Protein AF-A0A8T1RYW0-F1 (afdb_monomer)

Secondary structure (DSSP, 8-state):
-----PPPPSSS--EE--------------------------PPPP-----------------------EEE--SEEEEETTS-EEE--EEE-SSTT--S-EEEEEETTTEEEEE-S---STT--TT--BS-STT--EEE-S-GGGTB--EEE-S--GGG-SEEEEEEE-TTSSS-EEE-SS-EEEEEEEEEEEEEEEEEE-SSEEEEEEEEEEESPPPPEEB-TTSPBPPPSEEEE-STTEEEEEEEEE--

Solvent-accessible surface area (backbone atoms only — not comparable to full-atom values): 15850 Å² total; per-residue (Å²): 144,78,89,82,82,87,77,82,75,98,58,103,56,45,75,63,77,86,87,88,84,91,81,92,79,90,80,82,89,82,81,89,84,81,87,82,90,84,88,81,90,82,83,83,89,80,87,80,83,83,80,84,79,80,90,71,95,68,88,78,80,77,67,80,80,70,51,58,77,47,67,54,64,57,71,59,48,79,41,48,54,61,39,67,46,72,52,64,33,37,51,47,52,66,63,80,84,74,68,65,53,41,36,40,37,33,36,89,73,52,28,31,33,52,45,60,73,84,60,82,52,96,81,61,64,88,50,46,71,38,22,59,49,103,75,60,37,48,43,80,67,41,49,66,91,75,36,20,65,15,36,29,40,47,57,36,44,72,84,65,42,42,70,36,29,58,32,42,29,39,84,94,44,93,75,46,62,52,65,52,79,80,38,30,34,35,41,48,32,33,74,58,40,78,76,46,76,48,80,48,84,50,100,77,32,36,34,39,37,43,30,34,34,11,40,73,63,51,64,82,54,45,51,42,98,86,67,45,79,54,83,71,76,46,80,44,81,51,64,94,44,29,30,34,40,32,36,77,42,74,73,128

Sequence (252 aa):
PRRERWTPAASGSGLCSQFTPDTMFFVPDMGRLQSFLSRERHTPDVLIIRSSNALIGGTLRGGWAQPDWSMHVPAGITGLRGDSVVLPCTFTHPQNNYMGNIQVIWKPDIFQCLVSNCSTKTDSFDNCTTGQGPSGRYRLAGDPRRHNLSLHIAGLSFEDSREYCCRVVLPGVPGVAYEQKPGITLTVEARPSILNVSLVPEPLHVRVACTAEGKPVPKITWLGPAGSEVVVSQNSTGPQYQTTQQVAVSRN

Foldseek 3Di:
DDDDDDDDDPDQADADDDDDDDDDDDDDDDDDDDDDDDDDDDDDDDDDDDDDDDDDDDDPPPDPPQDDWDKDFDQEDEAEAQAKDKGWIFIDHRDPPDQAWKWKAKPPRQWIFIDHNPCPPPACSVRGDHNVDVVNQWDQPDDVSRRIRMIMGGRDDQVNQAFMKIKMADPVDPVGMDIDPPGYGYGYWYRKDWPDWDWDDDPFWIKIKIKIFIVVQHDHWYADPVRDTDDWDDWDDDPHRMIMTMDTGGDD

Structure (mmCIF, N/CA/C/O backbone):
data_AF-A0A8T1RYW0-F1
#
_entry.id   AF-A0A8T1RYW0-F1
#
loop_
_atom_site.group_PDB
_atom_site.id
_atom_site.type_symbol
_atom_site.label_atom_id
_atom_site.label_alt_id
_atom_site.label_comp_id
_atom_site.label_asym_id
_atom_site.label_entity_id
_atom_site.label_seq_id
_atom_site.pdbx_PDB_ins_code
_atom_site.Cartn_x
_atom_site.Cartn_y
_atom_site.Cartn_z
_atom_site.occupancy
_atom_site.B_iso_or_equiv
_atom_site.auth_seq_id
_atom_site.auth_comp_id
_atom_site.auth_asym_id
_atom_site.auth_atom_id
_atom_site.pdbx_PDB_model_num
ATOM 1 N N . PRO A 1 1 ? -22.385 -34.215 18.814 1.00 38.09 1 PRO A N 1
ATOM 2 C CA . PRO A 1 1 ? -21.252 -33.678 18.029 1.00 38.09 1 PRO A CA 1
ATOM 3 C C . PRO A 1 1 ? -21.693 -33.256 16.615 1.00 38.09 1 PRO A C 1
ATOM 5 O O . PRO A 1 1 ? -21.703 -34.062 15.690 1.00 38.09 1 PRO A O 1
ATOM 8 N N . ARG A 1 2 ? -22.076 -31.988 16.454 1.00 24.89 2 ARG A N 1
ATOM 9 C CA . ARG A 1 2 ? -22.096 -31.293 15.162 1.00 24.89 2 ARG A CA 1
ATOM 10 C C . ARG A 1 2 ? -21.506 -29.908 15.393 1.00 24.89 2 ARG A C 1
ATOM 12 O O . ARG A 1 2 ? -21.919 -29.212 16.310 1.00 24.89 2 ARG A O 1
ATOM 19 N N . ARG A 1 3 ? -20.477 -29.574 14.613 1.00 31.14 3 ARG A N 1
ATOM 20 C CA . ARG A 1 3 ? -19.897 -28.232 14.544 1.00 31.14 3 ARG A CA 1
ATOM 21 C C . ARG A 1 3 ? -20.883 -27.345 13.803 1.00 31.14 3 ARG A C 1
ATOM 23 O O . ARG A 1 3 ? -21.141 -27.608 12.632 1.00 31.14 3 ARG A O 1
ATOM 30 N N . GLU A 1 4 ? -21.350 -26.289 14.448 1.00 24.47 4 GLU A N 1
ATOM 31 C CA . GLU A 1 4 ? -21.993 -25.184 13.750 1.00 24.47 4 GLU A CA 1
ATOM 32 C C . GLU A 1 4 ? -20.996 -24.036 13.615 1.00 24.47 4 GLU A C 1
ATOM 34 O O . GLU A 1 4 ? -20.318 -23.621 14.556 1.00 24.47 4 GLU A O 1
ATOM 39 N N . ARG A 1 5 ? -20.826 -23.636 12.357 1.00 24.58 5 ARG A N 1
ATOM 40 C CA . ARG A 1 5 ? -19.934 -22.594 11.873 1.00 24.58 5 ARG A CA 1
ATOM 41 C C . ARG A 1 5 ? -20.733 -21.298 11.895 1.00 24.58 5 ARG A C 1
ATOM 43 O O . ARG A 1 5 ? -21.674 -21.157 11.124 1.00 24.58 5 ARG A O 1
ATOM 50 N N . TRP A 1 6 ? -20.335 -20.366 12.748 1.00 30.06 6 TRP A N 1
ATOM 51 C CA . TRP A 1 6 ? -20.920 -19.033 12.806 1.00 30.06 6 TRP A CA 1
ATOM 52 C C . TRP A 1 6 ? -20.244 -18.136 11.767 1.00 30.06 6 TRP A C 1
ATOM 54 O O . TRP A 1 6 ? -19.024 -17.967 11.779 1.00 30.06 6 TRP A O 1
ATOM 64 N N . THR A 1 7 ? -21.029 -17.593 10.842 1.00 23.33 7 THR A N 1
ATOM 65 C CA . THR A 1 7 ? -20.609 -16.537 9.913 1.00 23.33 7 THR A CA 1
ATOM 66 C C . THR A 1 7 ? -21.114 -15.192 10.429 1.00 23.33 7 THR A C 1
ATOM 68 O O . THR A 1 7 ? -22.307 -15.087 10.714 1.00 23.33 7 THR A O 1
ATOM 71 N N . PRO A 1 8 ? -20.265 -14.157 10.532 1.00 27.06 8 PRO A N 1
ATOM 72 C CA . PRO A 1 8 ? -20.727 -12.828 10.901 1.00 27.06 8 PRO A CA 1
ATOM 73 C C . PRO A 1 8 ? -21.534 -12.216 9.751 1.00 27.06 8 PRO A C 1
ATOM 75 O O . PRO A 1 8 ? -21.147 -12.310 8.583 1.00 27.06 8 PRO A O 1
ATOM 78 N N . ALA A 1 9 ? -22.661 -11.593 10.094 1.00 27.05 9 ALA A N 1
ATOM 79 C CA . ALA A 1 9 ? -23.468 -10.819 9.164 1.00 27.05 9 ALA A CA 1
ATOM 80 C C . ALA A 1 9 ? -22.649 -9.646 8.600 1.00 27.05 9 ALA A C 1
ATOM 82 O O . ALA A 1 9 ? -21.979 -8.918 9.333 1.00 27.05 9 ALA A O 1
ATOM 83 N N . ALA A 1 10 ? -22.707 -9.469 7.281 1.00 30.98 10 ALA A N 1
ATOM 84 C CA . ALA A 1 10 ? -22.128 -8.332 6.581 1.00 30.98 10 ALA A CA 1
ATOM 85 C C . ALA A 1 10 ? -23.016 -7.090 6.773 1.00 30.98 10 ALA A C 1
ATOM 87 O O . ALA A 1 10 ? -23.739 -6.680 5.873 1.00 30.98 10 ALA A O 1
ATOM 88 N N . SER A 1 11 ? -22.970 -6.488 7.958 1.00 33.97 11 SER A N 1
ATOM 89 C CA . SER A 1 11 ? -23.419 -5.112 8.178 1.00 33.97 11 SER A CA 1
ATOM 90 C C . SER A 1 11 ? -22.490 -4.472 9.201 1.00 33.97 11 SER A C 1
ATOM 92 O O . SER A 1 11 ? -22.267 -5.041 10.264 1.00 33.97 11 SER A O 1
ATOM 94 N N . GLY A 1 12 ? -21.888 -3.337 8.843 1.00 36.34 12 GLY A N 1
ATOM 95 C CA . GLY A 1 12 ? -20.756 -2.693 9.522 1.00 36.34 12 GLY A CA 1
ATOM 96 C C . GLY A 1 12 ? -20.996 -2.171 10.947 1.00 36.34 12 GLY A C 1
ATOM 97 O O . GLY A 1 12 ? -20.798 -0.988 11.202 1.00 36.34 12 GLY A O 1
ATOM 98 N N . SER A 1 13 ? -21.342 -3.044 11.889 1.00 37.34 13 SER A N 1
ATOM 99 C CA . SER A 1 13 ? -21.508 -2.754 13.316 1.00 37.34 13 SER A CA 1
ATOM 100 C C . SER A 1 13 ? -20.939 -3.907 14.149 1.00 37.34 13 SER A C 1
ATOM 102 O O . SER A 1 13 ? -21.366 -5.051 13.998 1.00 37.34 13 SER A O 1
ATOM 104 N N . GLY A 1 14 ? -19.970 -3.623 15.025 1.00 41.03 14 GLY A N 1
ATOM 105 C CA . GLY A 1 14 ? -19.476 -4.597 16.003 1.00 41.03 14 GLY A CA 1
ATOM 106 C C . GLY A 1 14 ? -20.527 -4.816 17.093 1.00 41.03 14 GLY A C 1
ATOM 107 O O . GLY A 1 14 ? -20.784 -3.912 17.884 1.00 41.03 14 GLY A O 1
ATOM 108 N N . LEU A 1 15 ? -21.158 -5.990 17.111 1.00 44.03 15 LEU A N 1
ATOM 109 C CA . LEU A 1 15 ? -22.239 -6.339 18.038 1.00 44.03 15 LEU A CA 1
ATOM 110 C C . LEU A 1 15 ? -21.677 -7.063 19.272 1.00 44.03 15 LEU A C 1
ATOM 112 O O . LEU A 1 15 ? -21.177 -8.179 19.157 1.00 44.03 15 LEU A O 1
ATOM 116 N N . CYS A 1 16 ? -21.775 -6.444 20.452 1.00 43.09 16 CYS A N 1
ATOM 117 C CA . CYS A 1 16 ? -21.481 -7.068 21.749 1.00 43.09 16 CYS A CA 1
ATOM 118 C C . CYS A 1 16 ? -22.808 -7.667 22.290 1.00 43.09 16 CYS A C 1
ATOM 120 O O . CYS A 1 16 ? -23.654 -6.926 22.783 1.00 43.09 16 CYS A O 1
ATOM 122 N N . SER A 1 17 ? -23.029 -8.987 22.157 1.00 41.34 17 SER A N 1
ATOM 123 C CA . SER A 1 17 ? -24.224 -9.691 22.678 1.00 41.34 17 SER A CA 1
ATOM 124 C C . SER A 1 17 ? -23.875 -10.637 23.832 1.00 41.34 17 SER A C 1
ATOM 126 O O . SER A 1 17 ? -22.956 -11.445 23.701 1.00 41.34 17 SER A O 1
ATOM 128 N N . GLN A 1 18 ? -24.639 -10.594 24.925 1.00 33.12 18 GLN A N 1
ATOM 129 C CA . GLN A 1 18 ? -24.560 -11.547 26.038 1.00 33.12 18 GLN A CA 1
ATOM 130 C C . GLN A 1 18 ? -25.716 -12.556 25.924 1.00 33.12 18 GLN A C 1
ATOM 132 O O . GLN A 1 18 ? -26.859 -12.145 25.749 1.00 33.12 18 GLN A O 1
ATOM 137 N N . PHE A 1 19 ? -25.437 -13.862 26.021 1.00 27.16 19 PHE A N 1
ATOM 138 C CA . PHE A 1 19 ? -26.465 -14.912 26.005 1.00 27.16 19 PHE A CA 1
ATOM 139 C C . PHE A 1 19 ? -26.353 -15.872 27.202 1.00 27.16 19 PHE A C 1
ATOM 141 O O . PHE A 1 19 ? -25.261 -16.343 27.523 1.00 27.16 19 PHE A O 1
ATOM 148 N N . THR A 1 20 ? -27.543 -16.235 27.711 1.00 26.77 20 THR A N 1
ATOM 149 C CA . THR A 1 20 ? -27.975 -17.405 28.527 1.00 26.77 20 THR A CA 1
ATOM 150 C C . THR A 1 20 ? -28.085 -17.262 30.060 1.00 26.77 20 THR A C 1
ATOM 152 O O . THR A 1 20 ? -27.323 -16.482 30.634 1.00 26.77 20 THR A O 1
ATOM 155 N N . PRO A 1 21 ? -29.001 -18.030 30.726 1.00 31.55 21 PRO A N 1
ATOM 156 C CA . PRO A 1 21 ? -29.809 -19.161 30.213 1.00 31.55 21 PRO A CA 1
ATOM 157 C C . PRO A 1 21 ? -31.343 -19.104 30.440 1.00 31.55 21 PRO A C 1
ATOM 159 O O . PRO A 1 21 ? -31.867 -18.241 31.130 1.00 31.55 21 PRO A O 1
ATOM 162 N N . ASP A 1 22 ? -31.999 -20.101 29.830 1.00 26.08 22 ASP A N 1
ATOM 163 C CA . ASP A 1 22 ? -33.382 -20.586 29.973 1.00 26.08 22 ASP A CA 1
ATOM 164 C C . ASP A 1 22 ? -34.508 -19.829 29.252 1.00 26.08 22 ASP A C 1
ATOM 166 O O . ASP A 1 22 ? -34.990 -18.798 29.702 1.00 26.08 22 ASP A O 1
ATOM 170 N N . THR A 1 23 ? -34.980 -20.387 28.124 1.00 26.78 23 THR A N 1
ATOM 171 C CA . THR A 1 23 ? -36.338 -20.962 27.952 1.00 26.78 23 THR A CA 1
ATOM 172 C C . THR A 1 23 ? -36.481 -21.536 26.527 1.00 26.78 23 THR A C 1
ATOM 174 O O . THR A 1 23 ? -36.168 -20.877 25.538 1.00 26.78 23 THR A O 1
ATOM 177 N N . MET A 1 24 ? -36.946 -22.786 26.430 1.00 30.03 24 MET A N 1
ATOM 178 C CA . MET A 1 24 ? -37.371 -23.461 25.196 1.00 30.03 24 MET A CA 1
ATOM 179 C C . MET A 1 24 ? -38.501 -22.698 24.500 1.00 30.03 24 MET A C 1
ATOM 181 O O . MET A 1 24 ? -39.544 -22.534 25.119 1.00 30.03 24 MET A O 1
ATOM 185 N N . PHE A 1 25 ? -38.379 -22.399 23.202 1.00 24.62 25 PHE A N 1
ATOM 186 C CA . PHE A 1 25 ? -39.551 -22.272 22.330 1.00 24.62 25 PHE A CA 1
ATOM 187 C C . PHE A 1 25 ? -39.280 -22.815 20.924 1.00 24.62 25 PHE A C 1
ATOM 189 O O . PHE A 1 25 ? -38.327 -22.440 20.245 1.00 24.62 25 PHE A O 1
ATOM 196 N N . PHE A 1 26 ? -40.157 -23.736 20.530 1.00 22.11 26 PHE A N 1
ATOM 197 C CA . PHE A 1 26 ? -40.368 -24.221 19.173 1.00 22.11 26 PHE A CA 1
ATOM 198 C C . PHE A 1 26 ? -40.877 -23.090 18.270 1.00 22.11 26 PHE A C 1
ATOM 200 O O . PHE A 1 26 ? -41.699 -22.281 18.698 1.00 22.11 26 PHE A O 1
ATOM 207 N N . VAL A 1 27 ? -40.489 -23.111 16.994 1.00 27.66 27 VAL A N 1
ATOM 208 C CA . VAL A 1 27 ? -41.200 -22.407 15.915 1.00 27.66 27 VAL A CA 1
ATOM 209 C C . VAL A 1 27 ? -41.575 -23.452 14.853 1.00 27.66 27 VAL A C 1
ATOM 211 O O . VAL A 1 27 ? -40.735 -24.300 14.538 1.00 27.66 27 VAL A O 1
ATOM 214 N N . PRO A 1 28 ? -42.829 -23.465 14.359 1.00 28.64 28 PRO A N 1
ATOM 215 C CA . PRO A 1 28 ? -43.357 -24.532 13.519 1.00 28.64 28 PRO A CA 1
ATOM 216 C C . PRO A 1 28 ? -42.930 -24.412 12.052 1.00 28.64 28 PRO A C 1
ATOM 218 O O . PRO A 1 28 ? -42.545 -23.352 11.563 1.00 28.64 28 PRO A O 1
ATOM 221 N N . ASP A 1 29 ? -43.059 -25.545 11.369 1.00 26.78 29 ASP A N 1
ATOM 222 C CA . ASP A 1 29 ? -42.960 -25.733 9.926 1.00 26.78 29 ASP A CA 1
ATOM 223 C C . ASP A 1 29 ? -44.057 -24.946 9.177 1.00 26.78 29 ASP A C 1
ATOM 225 O O . ASP A 1 29 ? -45.237 -25.009 9.531 1.00 26.78 29 ASP A O 1
ATOM 229 N N . MET A 1 30 ? -43.679 -24.236 8.114 1.00 30.75 30 MET A N 1
ATOM 230 C CA . MET A 1 30 ? -44.583 -23.900 7.014 1.00 30.75 30 MET A CA 1
ATOM 231 C C . MET A 1 30 ? -43.806 -23.945 5.703 1.00 30.75 30 MET A C 1
ATOM 233 O O . MET A 1 30 ? -42.817 -23.239 5.493 1.00 30.75 30 MET A O 1
ATOM 237 N N . GLY A 1 31 ? -44.281 -24.820 4.823 1.00 27.20 31 GLY A N 1
ATOM 238 C CA . GLY A 1 31 ? -43.659 -25.134 3.558 1.00 27.20 31 GLY A CA 1
ATOM 239 C C . GLY A 1 31 ? -43.951 -24.138 2.435 1.00 27.20 31 GLY A C 1
ATOM 240 O O . GLY A 1 31 ? -44.962 -23.448 2.402 1.00 27.20 31 GLY A O 1
ATOM 241 N N . ARG A 1 32 ? -43.043 -24.196 1.458 1.00 29.50 32 ARG A N 1
ATOM 242 C CA . ARG A 1 32 ? -43.305 -24.369 0.020 1.00 29.50 32 ARG A CA 1
ATOM 243 C C . ARG A 1 32 ? -44.273 -23.381 -0.653 1.00 29.50 32 ARG A C 1
ATOM 245 O O . ARG A 1 32 ? -45.475 -23.604 -0.676 1.00 29.50 32 ARG A O 1
ATOM 252 N N . LEU A 1 33 ? -43.709 -22.459 -1.437 1.00 27.31 33 LEU A N 1
ATOM 253 C CA . LEU A 1 33 ? -44.302 -22.025 -2.708 1.00 27.31 33 LEU A CA 1
ATOM 254 C C . LEU A 1 33 ? -43.217 -21.930 -3.792 1.00 27.31 33 LEU A C 1
ATOM 256 O O . LEU A 1 33 ? -42.113 -21.442 -3.561 1.00 27.31 33 LEU A O 1
ATOM 260 N N . GLN A 1 34 ? -43.533 -22.513 -4.947 1.00 27.41 34 GLN A N 1
ATOM 261 C CA . GLN A 1 34 ? -42.672 -22.678 -6.114 1.00 27.41 34 GLN A CA 1
ATOM 262 C C . GLN A 1 34 ? -42.630 -21.420 -6.997 1.00 27.41 34 GLN A C 1
ATOM 264 O O . GLN A 1 34 ? -43.603 -20.682 -7.083 1.00 27.41 34 GLN A O 1
ATOM 269 N N . SER A 1 35 ? -41.492 -21.281 -7.688 1.00 27.16 35 SER A N 1
ATOM 270 C CA . SER A 1 35 ? -41.276 -20.783 -9.060 1.00 27.16 35 SER A CA 1
ATOM 271 C C . SER A 1 35 ? -42.142 -19.647 -9.613 1.00 27.16 35 SER A C 1
ATOM 273 O O . SER A 1 35 ? -43.318 -19.861 -9.862 1.00 27.16 35 SER A O 1
ATOM 275 N N . PHE A 1 36 ? -41.489 -18.584 -10.093 1.00 26.56 36 PHE A N 1
ATOM 276 C CA . PHE A 1 36 ? -41.783 -18.017 -11.415 1.00 26.56 36 PHE A CA 1
ATOM 277 C C . PHE A 1 36 ? -40.485 -17.522 -12.071 1.00 26.56 36 PHE A C 1
ATOM 279 O O . PHE A 1 36 ? -39.755 -16.702 -11.520 1.00 26.56 36 PHE A O 1
ATOM 286 N N . LEU A 1 37 ? -40.192 -18.079 -13.247 1.00 28.55 37 LEU A N 1
ATOM 287 C CA . LEU A 1 37 ? -39.260 -17.525 -14.224 1.00 28.55 37 LEU A CA 1
ATOM 288 C C . LEU A 1 37 ? -39.891 -16.261 -14.810 1.00 28.55 37 LEU A C 1
ATOM 290 O O . LEU A 1 37 ? -41.028 -16.329 -15.267 1.00 28.55 37 LEU A O 1
ATOM 294 N N . SER A 1 38 ? -39.134 -15.170 -14.903 1.00 26.69 38 SER A N 1
ATOM 295 C CA . SER A 1 38 ? -39.334 -14.211 -15.987 1.00 26.69 38 SER A CA 1
ATOM 296 C C . SER A 1 38 ? -38.017 -13.588 -16.421 1.00 26.69 38 SER A C 1
ATOM 298 O O . SER A 1 38 ? -37.162 -13.200 -15.629 1.00 26.69 38 SER A O 1
ATOM 300 N N . ARG A 1 39 ? -37.869 -13.596 -17.739 1.00 30.08 39 ARG A N 1
ATOM 301 C CA . ARG A 1 39 ? -36.766 -13.121 -18.555 1.00 30.08 39 ARG A CA 1
ATOM 302 C C . ARG A 1 39 ? -37.197 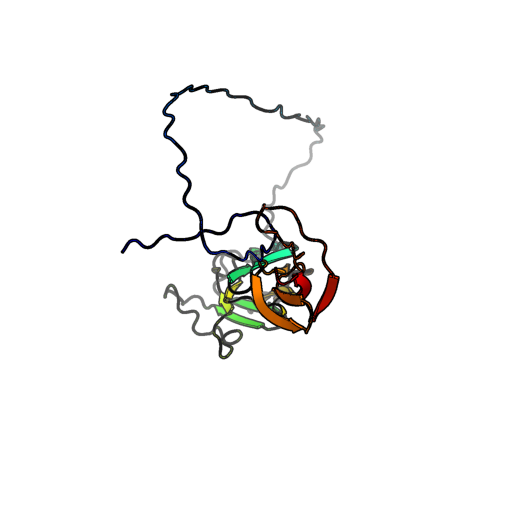-11.761 -19.077 1.00 30.08 39 ARG A C 1
ATOM 304 O O . ARG A 1 39 ? -38.111 -11.726 -19.888 1.00 30.08 39 ARG A O 1
ATOM 311 N N . GLU A 1 40 ? -36.488 -10.693 -18.739 1.00 30.47 40 GLU A N 1
ATOM 312 C CA . GLU A 1 40 ? -36.631 -9.437 -19.473 1.00 30.47 40 GLU A CA 1
ATOM 313 C C . GLU A 1 40 ? -35.270 -8.801 -19.751 1.00 30.47 40 GLU A C 1
ATOM 315 O O . GLU A 1 40 ? -34.470 -8.503 -18.868 1.00 30.47 40 GLU A O 1
ATOM 320 N N . ARG A 1 41 ? -35.018 -8.657 -21.053 1.00 31.16 41 ARG A N 1
ATOM 321 C CA . ARG A 1 41 ? -33.989 -7.820 -21.657 1.00 31.16 41 ARG A CA 1
ATOM 322 C C . ARG A 1 41 ? -34.478 -6.385 -21.589 1.00 31.16 41 ARG A C 1
ATOM 324 O O . ARG A 1 41 ? -35.500 -6.131 -22.211 1.00 31.16 41 ARG A O 1
ATOM 331 N N . HIS A 1 42 ? -33.717 -5.467 -21.005 1.00 30.23 42 HIS A N 1
ATOM 332 C CA . HIS A 1 42 ? -33.801 -4.044 -21.339 1.00 30.23 42 HIS A CA 1
ATOM 333 C C . HIS A 1 42 ? -32.397 -3.429 -21.362 1.00 30.23 42 HIS A C 1
ATOM 335 O O . HIS A 1 42 ? -31.644 -3.481 -20.394 1.00 30.23 42 HIS A O 1
ATOM 341 N N . THR A 1 43 ? -32.046 -2.920 -22.539 1.00 37.81 43 THR A N 1
ATOM 342 C CA . THR A 1 43 ? -30.894 -2.074 -22.858 1.00 37.81 43 THR A CA 1
ATOM 343 C C . THR A 1 43 ? -31.172 -0.640 -22.409 1.00 37.81 43 THR A C 1
ATOM 345 O O . THR A 1 43 ? -32.275 -0.169 -22.678 1.00 37.81 43 THR A O 1
ATOM 348 N N . PRO A 1 44 ? -30.214 0.097 -21.827 1.00 35.56 44 PRO A N 1
ATOM 349 C CA . PRO A 1 44 ? -30.308 1.548 -21.770 1.00 35.56 44 PRO A CA 1
ATOM 350 C C . PRO A 1 44 ? -29.660 2.197 -23.003 1.00 35.56 44 PRO A C 1
ATOM 352 O O . PRO A 1 44 ? -28.599 1.781 -23.475 1.00 35.56 44 PRO A O 1
ATOM 355 N N . ASP A 1 45 ? -30.353 3.211 -23.512 1.00 34.03 45 ASP A N 1
ATOM 356 C CA . ASP A 1 45 ? -30.042 4.028 -24.680 1.00 34.03 45 ASP A CA 1
ATOM 357 C C . ASP A 1 45 ? -28.660 4.700 -24.609 1.00 34.03 45 ASP A C 1
ATOM 359 O O . ASP A 1 45 ? -28.324 5.390 -23.645 1.00 34.03 45 ASP A O 1
ATOM 363 N N . VAL A 1 46 ? -27.862 4.542 -25.670 1.00 33.44 46 VAL A N 1
ATOM 36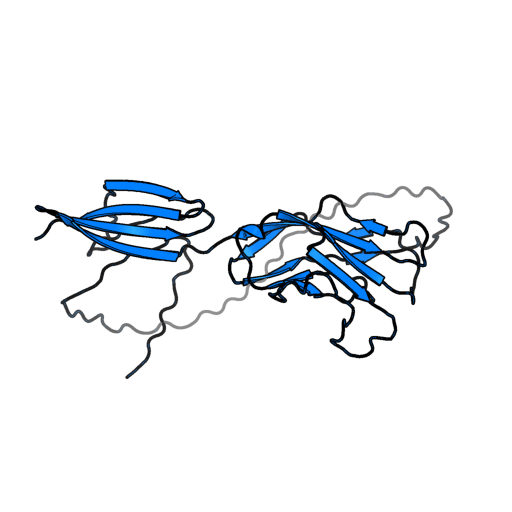4 C CA . VAL A 1 46 ? -26.593 5.259 -25.858 1.00 33.44 46 VAL A CA 1
ATOM 365 C C . VAL A 1 46 ? -26.843 6.493 -26.722 1.00 33.44 46 VAL A C 1
ATOM 367 O O . VAL A 1 46 ? -27.215 6.391 -27.891 1.00 33.44 46 VAL A O 1
ATOM 370 N N . LEU A 1 47 ? -26.588 7.671 -26.154 1.00 26.77 47 LEU A N 1
ATOM 371 C CA . LEU A 1 47 ? -26.576 8.950 -26.859 1.00 26.77 47 LEU A CA 1
ATOM 372 C C . LEU A 1 47 ? -25.325 9.031 -27.760 1.00 26.77 47 LEU A C 1
ATOM 374 O O . LEU A 1 47 ? -24.219 9.266 -27.279 1.00 26.77 47 LEU A O 1
ATOM 378 N N . ILE A 1 48 ? -25.479 8.826 -29.073 1.00 34.50 48 ILE A N 1
ATOM 379 C CA . ILE A 1 48 ? -24.385 8.996 -30.046 1.00 34.50 48 ILE A CA 1
ATOM 380 C C . ILE A 1 48 ? -24.302 10.471 -30.457 1.00 34.50 48 ILE A C 1
ATOM 382 O O . ILE A 1 48 ? -25.093 10.944 -31.273 1.00 34.50 48 ILE A O 1
ATOM 386 N N . ILE A 1 49 ? -23.311 11.197 -29.936 1.00 30.78 49 ILE A N 1
ATOM 387 C CA . ILE A 1 49 ? -22.943 12.525 -30.445 1.00 30.78 49 ILE A CA 1
ATOM 388 C C . ILE A 1 49 ? -22.149 12.325 -31.743 1.00 30.78 49 ILE A C 1
ATOM 390 O O . ILE A 1 49 ? -21.009 11.865 -31.722 1.00 30.78 49 ILE A O 1
ATOM 394 N N . ARG A 1 50 ? -22.749 12.653 -32.893 1.00 32.69 50 ARG A N 1
ATOM 395 C CA . ARG A 1 50 ? -22.045 12.716 -34.183 1.00 32.69 50 ARG A CA 1
ATOM 396 C C . ARG A 1 50 ? -21.400 14.093 -34.334 1.00 32.69 50 ARG A C 1
ATOM 398 O O . ARG A 1 50 ? -22.091 15.062 -34.630 1.00 32.69 50 ARG A O 1
ATOM 405 N N . SER A 1 51 ? -20.086 14.186 -34.147 1.00 32.31 51 SER A N 1
ATOM 406 C CA . SER A 1 51 ? -19.318 15.367 -34.550 1.00 32.31 51 SER A CA 1
ATOM 407 C C . SER A 1 51 ? -19.034 15.308 -36.053 1.00 32.31 51 SER A C 1
ATOM 409 O O . SER A 1 51 ? -18.355 14.396 -36.529 1.00 32.31 51 SER A O 1
ATOM 411 N N . SER A 1 52 ? -19.559 16.270 -36.806 1.00 36.69 52 SER A N 1
ATOM 412 C CA . SER A 1 52 ? -19.265 16.457 -38.228 1.00 36.69 52 SER A CA 1
ATOM 413 C C . SER A 1 52 ? -17.806 16.882 -38.414 1.00 36.69 52 SER A C 1
ATOM 415 O O . SER A 1 52 ? -17.447 18.006 -38.073 1.00 36.69 52 SER A O 1
ATOM 417 N N . ASN A 1 53 ? -16.966 16.012 -38.980 1.00 37.03 53 ASN A N 1
ATOM 418 C CA . ASN A 1 53 ? -15.641 16.418 -39.445 1.00 37.03 53 ASN A CA 1
ATOM 419 C C . ASN A 1 53 ? -15.759 17.048 -40.836 1.00 37.03 53 ASN A C 1
ATOM 421 O O . ASN A 1 53 ? -16.128 16.383 -41.805 1.00 37.03 53 ASN A O 1
ATOM 425 N N . ALA A 1 54 ? -15.428 18.337 -40.921 1.00 39.69 54 ALA A N 1
ATOM 426 C CA . ALA A 1 54 ? -15.131 19.005 -42.178 1.00 39.69 54 ALA A CA 1
ATOM 427 C C . ALA A 1 54 ? -13.836 18.420 -42.768 1.00 39.69 54 ALA A C 1
ATOM 429 O O . ALA A 1 54 ? -12.812 18.327 -42.090 1.00 39.69 54 ALA A O 1
ATOM 430 N N . LEU A 1 55 ? -13.891 18.017 -44.037 1.00 40.06 55 LEU A N 1
ATOM 431 C CA . LEU A 1 55 ? -12.732 17.594 -44.816 1.00 40.06 55 LEU A CA 1
ATOM 432 C C . LEU A 1 55 ? -11.864 18.820 -45.115 1.00 40.06 55 LEU A C 1
ATOM 434 O O . LEU A 1 55 ? -12.227 19.648 -45.947 1.00 40.06 55 LEU A O 1
ATOM 438 N N . ILE A 1 56 ? -10.704 18.916 -44.470 1.00 42.31 56 ILE A N 1
ATOM 439 C CA . ILE A 1 56 ? -9.600 19.742 -44.958 1.00 42.31 56 ILE A CA 1
ATOM 440 C C . ILE A 1 56 ? -8.475 18.782 -45.320 1.00 42.31 56 ILE A C 1
ATOM 442 O O . ILE A 1 56 ? -7.959 18.048 -44.477 1.00 42.31 56 ILE A O 1
ATOM 446 N N . GLY A 1 57 ? -8.155 18.753 -46.614 1.00 43.12 57 GLY A N 1
ATOM 447 C CA . GLY A 1 57 ? -7.062 17.974 -47.168 1.00 43.12 57 GLY A CA 1
ATOM 448 C C . GLY A 1 57 ? -5.738 18.386 -46.537 1.00 43.12 57 GLY A C 1
ATOM 449 O O . GLY A 1 57 ? -5.279 19.512 -46.694 1.00 43.12 57 GLY A O 1
ATOM 450 N N . GLY A 1 58 ? -5.123 17.442 -45.840 1.00 36.75 58 GLY A N 1
ATOM 451 C CA . GLY A 1 58 ? -3.754 17.514 -45.366 1.00 36.75 58 GLY A CA 1
ATOM 452 C C . GLY A 1 58 ? -3.207 16.098 -45.361 1.00 36.75 58 GLY A C 1
ATOM 453 O O . GLY A 1 58 ? -3.811 15.194 -44.790 1.00 36.75 58 GLY A O 1
ATOM 454 N N . THR A 1 59 ? -2.099 15.882 -46.059 1.00 41.47 59 THR A N 1
ATOM 455 C CA . THR A 1 59 ? -1.379 14.610 -46.109 1.00 41.47 59 THR A CA 1
ATOM 456 C C . THR A 1 59 ? -1.055 14.131 -44.695 1.00 41.47 59 THR A C 1
ATOM 458 O O . THR A 1 59 ? -0.105 14.616 -44.078 1.00 41.47 59 THR A O 1
ATOM 461 N N . LEU A 1 60 ? -1.814 13.164 -44.178 1.00 41.16 60 LEU A N 1
ATOM 462 C CA . LEU A 1 60 ? -1.432 12.444 -42.972 1.00 41.16 60 LEU A CA 1
ATOM 463 C C . LEU A 1 60 ? -0.246 11.548 -43.335 1.00 41.16 60 LEU A C 1
ATOM 465 O O . LEU A 1 60 ? -0.405 10.409 -43.773 1.00 41.16 60 LEU A O 1
ATOM 469 N N . ARG A 1 61 ? 0.971 12.061 -43.132 1.00 44.75 61 ARG A N 1
ATOM 470 C CA . ARG A 1 61 ? 2.101 11.202 -42.779 1.00 44.75 61 ARG A CA 1
ATOM 471 C C . ARG A 1 61 ? 1.732 10.558 -41.445 1.00 44.75 61 ARG A C 1
ATOM 473 O O . ARG A 1 61 ? 2.041 11.095 -40.388 1.00 44.75 61 ARG A O 1
ATOM 480 N N . GLY A 1 62 ? 1.020 9.435 -41.507 1.00 44.12 62 GLY A N 1
ATOM 481 C CA . GLY A 1 62 ? 0.798 8.537 -40.382 1.00 44.12 62 GLY A CA 1
ATOM 482 C C . GLY A 1 62 ? 2.127 7.910 -39.982 1.00 44.12 62 GLY A C 1
ATOM 483 O O . GLY A 1 62 ? 2.408 6.760 -40.309 1.00 44.12 62 GLY A O 1
ATOM 484 N N . GLY A 1 63 ? 2.984 8.699 -39.336 1.00 47.00 63 GLY A N 1
ATOM 485 C CA . GLY A 1 63 ? 4.086 8.168 -38.559 1.00 47.00 63 GLY A CA 1
ATOM 486 C C . GLY A 1 63 ? 3.477 7.347 -37.435 1.00 47.00 63 GLY A C 1
ATOM 487 O O . GLY A 1 63 ? 2.625 7.836 -36.698 1.00 47.00 63 GLY A O 1
ATOM 488 N N . TRP A 1 64 ? 3.874 6.084 -37.342 1.00 56.91 64 TRP A N 1
ATOM 489 C CA . TRP A 1 64 ? 3.529 5.236 -36.215 1.00 56.91 64 TRP A CA 1
ATOM 490 C C . TRP A 1 64 ? 4.159 5.889 -34.987 1.00 56.91 64 TRP A C 1
ATOM 492 O O . TRP A 1 64 ? 5.387 5.867 -34.855 1.00 56.91 64 TRP A O 1
ATOM 502 N N . ALA A 1 65 ? 3.339 6.543 -34.158 1.00 58.97 65 ALA A N 1
ATOM 503 C CA . ALA A 1 65 ? 3.788 7.149 -32.914 1.00 58.97 65 ALA A CA 1
ATOM 504 C C . ALA A 1 65 ? 4.502 6.060 -32.108 1.00 58.97 65 ALA A C 1
ATOM 506 O O . ALA A 1 65 ? 3.901 5.041 -31.764 1.00 58.97 65 ALA A O 1
ATOM 507 N N . GLN A 1 66 ? 5.811 6.223 -31.915 1.00 60.59 66 GLN A N 1
ATOM 508 C CA . GLN A 1 66 ? 6.568 5.293 -31.090 1.00 60.59 66 GLN A CA 1
ATOM 509 C C . GLN A 1 66 ? 6.097 5.455 -29.639 1.00 60.59 66 GLN A C 1
ATOM 511 O O . GLN A 1 66 ? 5.732 6.568 -29.255 1.00 60.59 66 GLN A O 1
ATOM 516 N N . PRO A 1 67 ? 6.061 4.379 -28.835 1.00 69.38 67 PRO A N 1
ATOM 517 C CA . PRO A 1 67 ? 5.633 4.486 -27.449 1.00 69.38 67 PRO A CA 1
ATOM 518 C C . PRO A 1 67 ? 6.615 5.370 -26.680 1.00 69.38 67 PRO A C 1
ATOM 520 O O . PRO A 1 67 ? 7.751 4.974 -26.449 1.00 69.38 67 PRO A O 1
ATOM 523 N N . ASP A 1 68 ? 6.198 6.560 -26.268 1.00 82.38 68 ASP A N 1
ATOM 524 C CA . ASP A 1 68 ? 6.993 7.352 -25.335 1.00 82.38 68 ASP A CA 1
ATOM 525 C C . ASP A 1 68 ? 6.984 6.706 -23.941 1.00 82.38 68 ASP A C 1
ATOM 527 O O . ASP A 1 68 ? 6.261 5.743 -23.655 1.00 82.38 68 ASP A O 1
ATOM 531 N N . TRP A 1 69 ? 7.826 7.226 -23.054 1.00 87.06 69 TRP A N 1
ATOM 532 C CA . TRP A 1 69 ? 7.809 6.817 -21.659 1.00 87.06 69 TRP A CA 1
ATOM 533 C C . TRP A 1 69 ? 6.485 7.191 -20.989 1.00 87.06 69 TRP A C 1
ATOM 535 O O . TRP A 1 69 ? 6.096 8.360 -20.979 1.00 87.06 69 TRP A O 1
ATOM 545 N N . SER A 1 70 ? 5.823 6.209 -20.382 1.00 88.88 70 SER A N 1
ATOM 546 C CA . SER A 1 70 ? 4.634 6.429 -19.558 1.00 88.88 70 SER A CA 1
ATOM 547 C C . SER A 1 70 ? 4.597 5.454 -18.385 1.00 88.88 70 SER A C 1
ATOM 549 O O . SER A 1 70 ? 5.235 4.399 -18.411 1.00 88.88 70 SER A O 1
ATOM 551 N N . MET A 1 71 ? 3.841 5.803 -17.347 1.00 91.88 71 MET A N 1
ATOM 552 C CA . MET A 1 71 ? 3.478 4.896 -16.265 1.00 91.88 71 MET A CA 1
ATOM 553 C C . MET A 1 71 ? 1.996 5.030 -15.954 1.00 91.88 71 MET A C 1
ATOM 555 O O . MET A 1 71 ? 1.447 6.128 -15.888 1.00 91.88 71 MET A O 1
ATOM 559 N N . HIS A 1 72 ? 1.358 3.893 -15.709 1.00 93.25 72 HIS A N 1
ATOM 560 C CA . HIS A 1 72 ? -0.037 3.816 -15.314 1.00 93.25 72 HIS A CA 1
ATOM 561 C C . HIS A 1 72 ? -0.129 3.233 -13.909 1.00 93.25 72 HIS A C 1
ATOM 563 O O . HIS A 1 72 ? 0.193 2.061 -13.676 1.00 93.25 72 HIS A O 1
ATOM 569 N N . VAL A 1 73 ? -0.575 4.083 -12.986 1.00 95.00 73 VAL A N 1
ATOM 570 C CA . VAL A 1 73 ? -0.821 3.770 -11.578 1.00 95.00 73 VAL A CA 1
ATOM 571 C C . VAL A 1 73 ? -2.163 4.382 -11.153 1.00 95.00 73 VAL A C 1
ATOM 573 O O . VAL A 1 73 ? -2.526 5.455 -11.642 1.00 95.00 73 VAL A O 1
ATOM 576 N N . PRO A 1 74 ? -2.931 3.727 -10.270 1.00 96.00 74 PRO A N 1
ATOM 577 C CA . PRO A 1 74 ? -4.129 4.312 -9.681 1.00 96.00 74 PRO A CA 1
ATOM 578 C C . PRO A 1 74 ? -3.764 5.352 -8.615 1.00 96.00 74 PRO A C 1
ATOM 580 O O . PRO A 1 74 ? -2.735 5.243 -7.958 1.00 96.00 74 PRO A O 1
ATOM 583 N N . ALA A 1 75 ? -4.644 6.326 -8.380 1.00 94.94 75 ALA A N 1
ATOM 584 C CA . ALA A 1 75 ? -4.413 7.354 -7.358 1.00 94.94 75 ALA A CA 1
ATOM 585 C C . ALA A 1 75 ? -4.440 6.797 -5.919 1.00 94.94 75 ALA A C 1
ATOM 587 O O . ALA A 1 75 ? -3.758 7.308 -5.029 1.00 94.94 75 ALA A O 1
ATOM 588 N N . GLY A 1 76 ? -5.213 5.735 -5.676 1.00 96.19 76 GLY A N 1
ATOM 589 C CA . GLY A 1 76 ? -5.321 5.132 -4.355 1.00 96.19 76 GLY A CA 1
ATOM 590 C C . GLY A 1 76 ? -5.888 3.721 -4.377 1.00 96.19 76 GLY A C 1
ATOM 591 O O . GLY A 1 76 ? -6.579 3.324 -5.316 1.00 96.19 76 GLY A O 1
ATOM 592 N N . ILE A 1 77 ? -5.553 2.965 -3.336 1.00 96.62 77 ILE A N 1
ATOM 593 C CA . ILE A 1 77 ? -5.980 1.583 -3.112 1.00 96.62 77 ILE A CA 1
ATOM 594 C C . ILE A 1 77 ? -6.315 1.414 -1.637 1.00 96.62 77 ILE A C 1
ATOM 596 O O . ILE A 1 77 ? -5.612 1.934 -0.772 1.00 96.62 77 ILE A O 1
ATOM 600 N N . THR A 1 78 ? -7.353 0.634 -1.358 1.00 96.94 78 THR A N 1
ATOM 601 C CA . THR A 1 78 ? -7.705 0.232 0.002 1.00 96.94 78 THR A CA 1
ATOM 602 C C . THR A 1 78 ? -7.366 -1.238 0.210 1.00 96.94 78 THR A C 1
ATOM 604 O O . THR A 1 78 ? -7.671 -2.078 -0.635 1.00 96.94 78 THR A O 1
ATOM 607 N N . GLY A 1 79 ? -6.728 -1.551 1.334 1.00 96.25 79 GLY A N 1
ATOM 608 C CA . GLY A 1 79 ? -6.436 -2.915 1.769 1.00 96.25 79 GLY A CA 1
ATOM 609 C C . GLY A 1 79 ? -6.934 -3.156 3.190 1.00 96.25 79 GLY A C 1
ATOM 610 O O . GLY A 1 79 ? -7.115 -2.213 3.956 1.00 96.25 79 GLY A O 1
ATOM 611 N N . LEU A 1 80 ? -7.150 -4.416 3.558 1.00 95.50 80 LEU A N 1
ATOM 612 C CA . LEU A 1 80 ? -7.550 -4.786 4.916 1.00 95.50 80 LEU A CA 1
ATOM 613 C C . LEU A 1 80 ? -6.328 -5.196 5.743 1.00 95.50 80 LEU A C 1
ATOM 615 O O . LEU A 1 80 ? -5.435 -5.888 5.258 1.00 95.50 80 LEU A O 1
ATOM 619 N N . ARG A 1 81 ? -6.287 -4.784 7.010 1.00 94.19 81 ARG A N 1
ATOM 620 C CA . ARG A 1 81 ? -5.242 -5.173 7.963 1.00 94.19 81 ARG A CA 1
ATOM 621 C C . ARG A 1 81 ? -5.160 -6.698 8.066 1.00 94.19 81 ARG A C 1
ATOM 623 O O . ARG A 1 81 ? -6.173 -7.360 8.268 1.00 94.19 81 ARG A O 1
ATOM 630 N N . GLY A 1 82 ? -3.946 -7.231 7.977 1.00 93.06 82 GLY A N 1
ATOM 631 C CA . GLY A 1 82 ? -3.657 -8.667 7.978 1.00 93.06 82 GLY A CA 1
ATOM 632 C C . GLY A 1 82 ? -3.758 -9.333 6.603 1.00 93.06 82 GLY A C 1
ATOM 633 O O . GLY A 1 82 ? -3.100 -10.351 6.392 1.00 93.06 82 GLY A O 1
ATOM 634 N N . ASP A 1 83 ? -4.490 -8.742 5.655 1.00 94.81 83 ASP A N 1
ATOM 635 C CA . ASP A 1 83 ? -4.603 -9.259 4.290 1.00 94.81 83 ASP A CA 1
ATOM 636 C C . ASP A 1 83 ? -3.384 -8.865 3.441 1.00 94.81 83 ASP A C 1
ATOM 638 O O . ASP A 1 83 ? -2.463 -8.174 3.890 1.00 94.81 83 ASP A O 1
ATOM 642 N N . SER A 1 84 ? -3.364 -9.344 2.197 1.00 94.88 84 SER A N 1
ATOM 643 C CA . SER A 1 84 ? -2.363 -8.966 1.199 1.00 94.88 84 SER A CA 1
ATOM 644 C C . SER A 1 84 ? -2.974 -8.063 0.131 1.00 94.88 84 SER A C 1
ATOM 646 O O . SER A 1 84 ? -4.155 -8.186 -0.193 1.00 94.88 84 SER A O 1
ATOM 648 N N . VAL A 1 85 ? -2.166 -7.176 -0.443 1.00 96.56 85 VAL A N 1
ATOM 649 C CA . VAL A 1 85 ? -2.576 -6.275 -1.528 1.00 96.56 85 VAL A CA 1
ATOM 650 C C . VAL A 1 85 ? -1.538 -6.271 -2.640 1.00 96.56 85 VAL A C 1
ATOM 652 O O . VAL A 1 85 ? -0.353 -6.504 -2.400 1.00 96.56 85 VAL A O 1
ATOM 655 N N . VAL A 1 86 ? -1.983 -5.982 -3.861 1.00 96.56 86 VAL A N 1
ATOM 656 C CA . VAL A 1 86 ? -1.104 -5.735 -5.003 1.00 96.56 86 VAL A CA 1
ATOM 657 C C . VAL A 1 86 ? -1.226 -4.271 -5.405 1.00 96.56 86 VAL A C 1
ATOM 659 O O . VAL A 1 86 ? -2.316 -3.811 -5.734 1.00 96.56 86 VAL A O 1
ATOM 662 N N . LEU A 1 87 ? -0.108 -3.549 -5.385 1.00 96.31 87 LEU A N 1
ATOM 663 C CA . LEU A 1 87 ? 0.015 -2.203 -5.928 1.00 96.31 87 LEU A CA 1
ATOM 664 C C . LEU A 1 87 ? 0.346 -2.311 -7.425 1.00 96.31 87 LEU A C 1
ATOM 666 O O . LEU A 1 87 ? 1.454 -2.736 -7.765 1.00 96.31 87 LEU A O 1
ATOM 670 N N . PRO A 1 88 ? -0.587 -1.976 -8.332 1.00 96.81 88 PRO A N 1
ATOM 671 C CA . PRO A 1 88 ? -0.385 -2.119 -9.759 1.00 96.81 88 PRO A CA 1
ATOM 672 C C . PRO A 1 88 ? 0.479 -0.978 -10.298 1.00 96.81 88 PRO A C 1
ATOM 674 O O . PRO A 1 88 ? 0.224 0.196 -10.038 1.00 96.81 88 PRO A O 1
ATOM 677 N N . CYS A 1 89 ? 1.488 -1.334 -11.086 1.00 95.44 89 CYS A N 1
ATOM 678 C CA . CYS A 1 89 ? 2.313 -0.384 -11.822 1.00 95.44 89 CYS A CA 1
ATOM 679 C C . CYS A 1 89 ? 2.653 -0.987 -13.180 1.00 95.44 89 CYS A C 1
ATOM 681 O O . CYS A 1 89 ? 3.259 -2.057 -13.253 1.00 95.44 89 CYS A O 1
ATOM 683 N N . THR A 1 90 ? 2.268 -0.304 -14.252 1.00 95.00 90 THR A N 1
ATOM 684 C CA . THR A 1 90 ? 2.657 -0.673 -15.619 1.00 95.00 90 THR A CA 1
ATOM 685 C C . THR A 1 90 ? 3.335 0.508 -16.290 1.00 95.00 90 THR A C 1
ATOM 687 O O . THR A 1 90 ? 3.058 1.650 -15.926 1.00 95.00 90 THR A O 1
ATOM 690 N N . PHE A 1 91 ? 4.254 0.254 -17.219 1.00 92.00 91 PHE A N 1
ATOM 691 C CA . PHE A 1 91 ? 5.034 1.314 -17.862 1.00 92.00 91 PHE A CA 1
ATOM 692 C C . PHE A 1 91 ? 5.228 1.069 -19.357 1.00 92.00 91 PHE A C 1
ATOM 694 O O . PHE A 1 91 ? 5.253 -0.070 -19.802 1.00 92.00 91 PHE A O 1
ATOM 701 N N . THR A 1 92 ? 5.427 2.118 -20.143 1.00 89.75 92 THR A N 1
ATOM 702 C CA . THR A 1 92 ? 5.858 2.012 -21.545 1.00 89.75 92 THR A CA 1
ATOM 703 C C . THR A 1 92 ? 7.213 2.676 -21.725 1.00 89.75 92 THR A C 1
ATOM 705 O O . THR A 1 92 ? 7.603 3.525 -20.923 1.00 89.75 92 THR A O 1
ATOM 708 N N . HIS A 1 93 ? 7.959 2.274 -22.754 1.00 86.31 93 HIS A N 1
ATOM 709 C CA . HIS A 1 93 ? 9.220 2.914 -23.119 1.00 86.31 93 HIS A CA 1
ATOM 710 C C . HIS A 1 93 ? 9.490 2.769 -24.630 1.00 86.31 93 HIS A C 1
ATOM 712 O O . HIS A 1 93 ? 9.042 1.790 -25.230 1.00 86.31 93 HIS A O 1
ATOM 718 N N . PRO A 1 94 ? 10.260 3.691 -25.242 1.00 82.31 94 PRO A N 1
ATOM 719 C CA . PRO A 1 94 ? 10.438 3.766 -26.700 1.00 82.31 94 PRO A CA 1
ATOM 720 C C . PRO A 1 94 ? 11.294 2.656 -27.302 1.00 82.31 94 PRO A C 1
ATOM 722 O O . PRO A 1 94 ? 11.282 2.440 -28.513 1.00 82.31 94 PRO A O 1
ATOM 725 N N . GLN A 1 95 ? 12.050 1.934 -26.477 1.00 80.31 95 GLN A N 1
ATOM 726 C CA . GLN A 1 95 ? 12.882 0.842 -26.959 1.00 80.31 95 GLN A CA 1
ATOM 727 C C . GLN A 1 95 ? 12.084 -0.461 -27.034 1.00 80.31 95 GLN A C 1
ATOM 729 O O . GLN A 1 95 ? 12.041 -1.234 -26.083 1.00 80.31 95 GLN A O 1
ATOM 734 N N . ASN A 1 96 ? 11.514 -0.756 -28.196 1.00 68.81 96 ASN A N 1
ATOM 735 C CA . ASN A 1 96 ? 10.894 -2.056 -28.433 1.00 68.81 96 ASN A CA 1
ATOM 736 C C . ASN A 1 96 ? 11.926 -3.183 -28.207 1.00 68.81 96 ASN A C 1
ATOM 738 O O . ASN A 1 96 ? 13.032 -3.134 -28.745 1.00 68.81 96 ASN A O 1
ATOM 742 N N . ASN A 1 97 ? 11.568 -4.198 -27.411 1.00 77.44 97 ASN A N 1
ATOM 743 C CA . ASN A 1 97 ? 12.394 -5.384 -27.137 1.00 77.44 97 ASN A CA 1
ATOM 744 C C . ASN A 1 97 ? 13.727 -5.112 -26.396 1.00 77.44 97 ASN A C 1
ATOM 746 O O . ASN A 1 97 ? 14.792 -5.610 -26.771 1.00 77.44 97 ASN A O 1
ATOM 750 N N . TYR A 1 98 ? 13.693 -4.316 -25.323 1.00 83.31 98 TYR A N 1
ATOM 751 C CA . TYR A 1 98 ? 14.865 -4.124 -24.464 1.00 83.31 98 TYR A CA 1
ATOM 752 C C . TYR A 1 98 ? 15.305 -5.434 -23.785 1.00 83.31 98 TYR A C 1
ATOM 754 O O . TYR A 1 98 ? 14.609 -6.004 -22.944 1.00 83.31 98 TYR A O 1
ATOM 762 N N . MET A 1 99 ? 16.515 -5.881 -24.129 1.00 82.38 99 MET A N 1
ATOM 763 C CA . MET A 1 99 ? 17.119 -7.125 -23.630 1.00 82.38 99 MET A CA 1
ATOM 764 C C . MET A 1 99 ? 18.075 -6.922 -22.444 1.00 82.38 99 MET A C 1
ATOM 766 O O . MET A 1 99 ? 18.589 -7.896 -21.896 1.00 82.38 99 MET A O 1
ATOM 770 N N . GLY A 1 100 ? 18.330 -5.673 -22.038 1.00 85.19 100 GLY A N 1
ATOM 771 C CA . GLY A 1 100 ? 19.219 -5.360 -20.917 1.00 85.19 100 GLY A CA 1
ATOM 772 C C . GLY A 1 100 ? 18.591 -5.660 -19.554 1.00 85.19 100 GLY A C 1
ATOM 773 O O . GLY A 1 100 ? 17.460 -6.144 -19.458 1.00 85.19 100 GLY A O 1
ATOM 774 N N . ASN A 1 101 ? 19.313 -5.356 -18.477 1.00 86.50 101 ASN A N 1
ATOM 775 C CA . ASN A 1 101 ? 18.787 -5.499 -17.118 1.00 86.50 101 ASN A CA 1
ATOM 776 C C . ASN A 1 101 ? 17.720 -4.437 -16.826 1.00 86.50 101 ASN A C 1
ATOM 778 O O . ASN A 1 101 ? 17.866 -3.288 -17.243 1.00 86.50 101 ASN A O 1
ATOM 782 N N . ILE A 1 102 ? 16.671 -4.817 -16.101 1.00 88.75 102 ILE A N 1
ATOM 783 C CA . ILE A 1 102 ? 15.597 -3.925 -15.657 1.00 88.75 102 ILE A CA 1
ATOM 784 C C . ILE A 1 102 ? 15.687 -3.822 -14.140 1.00 88.75 102 ILE A C 1
ATOM 786 O O . ILE A 1 102 ? 15.571 -4.833 -13.450 1.00 88.75 102 ILE A O 1
ATOM 790 N N . GLN A 1 103 ? 15.898 -2.620 -13.616 1.00 89.62 103 GLN A N 1
ATOM 791 C 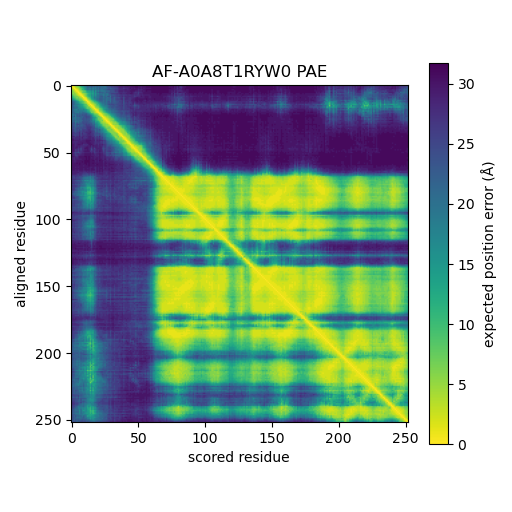CA . GLN A 1 103 ? 15.891 -2.386 -12.177 1.00 89.62 103 GLN A CA 1
ATOM 792 C C . GLN A 1 103 ? 14.556 -1.758 -11.768 1.00 89.62 103 GLN A C 1
ATOM 794 O O . GLN A 1 103 ? 14.156 -0.707 -12.268 1.00 89.62 103 GLN A O 1
ATOM 799 N N . VAL A 1 104 ? 13.866 -2.434 -10.856 1.00 91.06 104 VAL A N 1
ATOM 800 C CA . VAL A 1 104 ? 12.566 -2.060 -10.297 1.00 91.06 104 VAL A CA 1
ATOM 801 C C . VAL A 1 104 ? 12.789 -1.505 -8.902 1.00 91.06 104 VAL A C 1
ATOM 803 O O . VAL A 1 104 ? 13.484 -2.132 -8.105 1.00 91.06 104 VAL A O 1
ATOM 806 N N . ILE A 1 105 ? 12.209 -0.347 -8.602 1.00 90.62 105 ILE A N 1
ATOM 807 C CA . ILE A 1 105 ? 12.338 0.329 -7.310 1.00 90.62 105 ILE A CA 1
ATOM 808 C C . ILE A 1 105 ? 10.951 0.791 -6.869 1.00 90.62 105 ILE A C 1
ATOM 810 O O . ILE A 1 105 ? 10.263 1.501 -7.599 1.00 90.62 105 ILE A O 1
ATOM 814 N N . TRP A 1 106 ? 10.559 0.427 -5.653 1.00 92.69 106 TRP A N 1
ATOM 815 C CA . TRP A 1 106 ? 9.363 0.948 -5.002 1.00 92.69 106 TRP A CA 1
ATOM 816 C C . TRP A 1 106 ? 9.751 1.849 -3.843 1.00 92.69 106 TRP A C 1
ATOM 818 O O . TRP A 1 106 ? 10.388 1.418 -2.877 1.00 92.69 106 TRP A O 1
ATOM 828 N N . LYS A 1 107 ? 9.351 3.114 -3.956 1.00 90.44 107 LYS A N 1
ATOM 829 C CA . LYS A 1 107 ? 9.613 4.150 -2.968 1.00 90.44 107 LYS A CA 1
ATOM 830 C C . LYS A 1 107 ? 8.578 4.141 -1.840 1.00 90.44 107 LYS A C 1
ATOM 832 O O . LYS A 1 107 ? 7.414 3.859 -2.129 1.00 90.44 107 LYS A O 1
ATOM 837 N N . PRO A 1 108 ? 8.973 4.445 -0.586 1.00 87.94 108 PRO A N 1
ATOM 838 C CA . PRO A 1 108 ? 10.273 4.988 -0.141 1.00 87.94 108 PRO A CA 1
ATOM 839 C C . PRO A 1 108 ? 11.340 3.903 0.147 1.00 87.94 108 PRO A C 1
ATOM 841 O O . PRO A 1 108 ? 11.534 3.489 1.282 1.00 87.94 108 PRO A O 1
ATOM 844 N N . ASP A 1 109 ? 12.007 3.431 -0.905 1.00 80.56 109 ASP A N 1
ATOM 845 C CA . ASP A 1 109 ? 13.021 2.379 -0.994 1.00 80.56 109 ASP A CA 1
ATOM 846 C C . ASP A 1 109 ? 12.727 1.093 -0.204 1.00 80.56 109 ASP A C 1
ATOM 848 O O . ASP A 1 109 ? 13.621 0.450 0.341 1.00 80.56 109 ASP A O 1
ATOM 852 N N . ILE A 1 110 ? 11.455 0.685 -0.187 1.00 83.62 110 ILE A N 1
ATOM 853 C CA . ILE A 1 110 ? 10.990 -0.523 0.507 1.00 83.62 110 ILE A CA 1
ATOM 854 C C . ILE A 1 110 ? 11.251 -1.804 -0.283 1.00 83.62 110 ILE A C 1
ATOM 856 O O . ILE A 1 110 ? 11.313 -2.878 0.310 1.00 83.62 110 ILE A O 1
ATOM 860 N N . PHE A 1 111 ? 11.376 -1.703 -1.609 1.00 87.19 111 PHE A N 1
ATOM 861 C CA . PHE A 1 111 ? 11.618 -2.846 -2.474 1.00 87.19 111 PHE A CA 1
ATOM 862 C C . PHE A 1 111 ? 12.490 -2.469 -3.670 1.00 87.19 111 PHE A C 1
ATOM 864 O O . PHE A 1 111 ? 12.256 -1.447 -4.317 1.00 87.19 111 PHE A O 1
ATOM 871 N N . GLN A 1 112 ? 13.481 -3.306 -3.971 1.00 88.50 112 GLN A N 1
ATOM 872 C CA . GLN A 1 112 ? 14.343 -3.159 -5.138 1.00 88.50 112 GLN A CA 1
ATOM 873 C C . GLN A 1 112 ? 14.643 -4.526 -5.730 1.00 88.50 112 GLN A C 1
ATOM 875 O O . GLN A 1 112 ? 14.980 -5.463 -5.004 1.00 88.50 112 GLN A O 1
ATOM 880 N N . CYS A 1 113 ? 14.546 -4.624 -7.052 1.00 86.50 113 CYS A N 1
ATOM 881 C CA . CYS A 1 113 ? 14.840 -5.858 -7.754 1.00 86.50 113 CYS A CA 1
ATOM 882 C C . CYS A 1 113 ? 15.502 -5.625 -9.103 1.00 86.50 113 CYS A C 1
ATOM 884 O O . CYS A 1 113 ? 15.093 -4.747 -9.861 1.00 86.50 113 CYS A O 1
ATOM 886 N N . LEU A 1 114 ? 16.511 -6.439 -9.407 1.00 86.81 114 LEU A N 1
ATOM 887 C CA . LEU A 1 114 ? 17.200 -6.438 -10.689 1.00 86.81 114 LEU A CA 1
ATOM 888 C C . LEU A 1 114 ? 16.806 -7.677 -11.498 1.00 86.81 114 LEU A C 1
ATOM 890 O O . LEU A 1 114 ? 17.171 -8.799 -11.150 1.00 86.81 114 LEU A O 1
ATOM 894 N N . VAL A 1 115 ? 16.098 -7.465 -12.604 1.00 83.19 115 VAL A N 1
ATOM 895 C CA . VAL A 1 115 ? 15.650 -8.526 -13.511 1.00 83.19 115 VAL A CA 1
ATOM 896 C C . VAL A 1 115 ? 16.563 -8.581 -14.734 1.00 83.19 115 VAL A C 1
ATOM 898 O O . VAL A 1 115 ? 16.640 -7.634 -15.522 1.00 83.19 115 VAL A O 1
ATOM 901 N N . SER A 1 116 ? 17.264 -9.703 -14.899 1.00 78.19 116 SER A N 1
ATOM 902 C CA . SER A 1 116 ? 18.107 -9.998 -16.064 1.00 78.19 116 SER A CA 1
ATOM 903 C C . SER A 1 116 ? 17.322 -10.769 -17.135 1.00 78.19 116 SER A C 1
ATOM 905 O O . SER A 1 116 ? 16.141 -11.056 -16.969 1.00 78.19 116 SER A O 1
ATOM 907 N N . ASN A 1 117 ? 17.910 -10.986 -18.313 1.00 68.81 117 ASN A N 1
ATOM 908 C CA . ASN A 1 117 ? 17.238 -11.675 -19.428 1.00 68.81 117 ASN A CA 1
ATOM 909 C C . ASN A 1 117 ? 17.277 -13.209 -19.258 1.00 68.81 117 ASN A C 1
ATOM 911 O O . ASN A 1 117 ? 16.405 -13.928 -19.725 1.00 68.81 117 ASN A O 1
ATOM 915 N N . CYS A 1 118 ? 18.262 -13.721 -18.517 1.00 59.25 118 CYS A N 1
ATOM 916 C CA . CYS A 1 118 ? 18.483 -15.156 -18.340 1.00 59.25 118 CYS A CA 1
ATOM 917 C C . CYS A 1 118 ? 17.606 -15.806 -17.253 1.00 59.25 118 CYS A C 1
ATOM 919 O O . CYS A 1 118 ? 17.824 -16.974 -16.935 1.00 59.25 118 CYS A O 1
ATOM 921 N N . SER A 1 119 ? 16.637 -15.095 -16.660 1.00 54.25 119 SER A N 1
ATOM 922 C CA . SER A 1 119 ? 15.740 -15.666 -15.646 1.00 54.25 119 SER A CA 1
ATOM 923 C C . SER A 1 119 ? 14.642 -16.513 -16.306 1.00 54.25 119 SER A C 1
ATOM 925 O O . SER A 1 119 ? 13.460 -16.188 -16.268 1.00 54.25 119 SER A O 1
ATOM 927 N N . THR A 1 1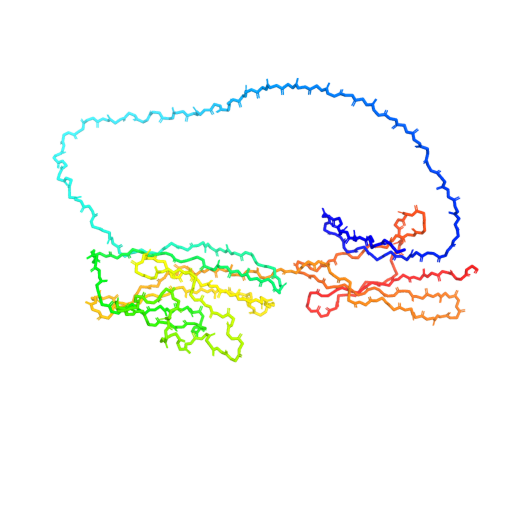20 ? 15.031 -17.618 -16.944 1.00 47.31 120 THR A N 1
ATOM 928 C CA . THR A 1 120 ? 14.109 -18.635 -17.482 1.00 47.31 120 THR A CA 1
ATOM 929 C C . THR A 1 120 ? 13.497 -19.514 -16.388 1.00 47.31 120 THR A C 1
ATOM 931 O O . THR A 1 120 ? 12.674 -20.379 -16.677 1.00 47.31 120 THR A O 1
ATOM 934 N N . LYS A 1 121 ? 13.876 -19.305 -15.121 1.00 47.47 121 LYS A N 1
ATOM 935 C CA . LYS A 1 121 ? 13.231 -19.934 -13.971 1.00 47.47 121 LYS A CA 1
ATOM 936 C C . LYS A 1 121 ? 12.076 -19.062 -13.501 1.00 47.47 121 LYS A C 1
ATOM 938 O O . LYS A 1 121 ? 12.296 -17.969 -12.991 1.00 47.47 121 LYS A O 1
ATOM 943 N N . THR A 1 122 ? 10.875 -19.607 -13.642 1.00 46.69 122 THR A N 1
ATOM 944 C CA . TH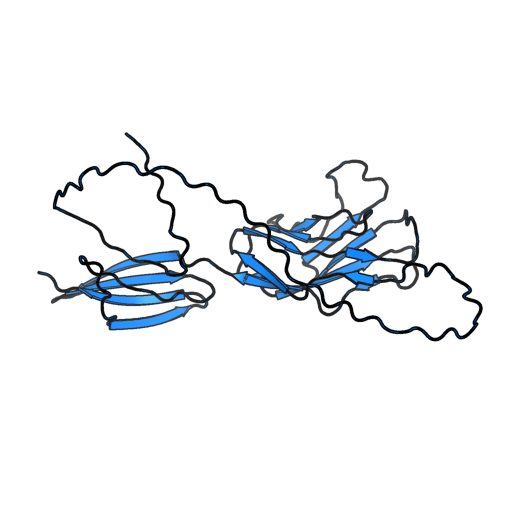R A 1 122 ? 9.554 -19.017 -13.392 1.00 46.69 122 THR A CA 1
ATOM 945 C C . THR A 1 122 ? 9.359 -18.293 -12.051 1.00 46.69 122 THR A C 1
ATOM 947 O O . THR A 1 122 ? 8.392 -17.562 -11.944 1.00 46.69 122 THR A O 1
ATOM 950 N N . ASP A 1 123 ? 10.265 -18.380 -11.071 1.00 49.00 123 ASP A N 1
ATOM 951 C CA . ASP A 1 123 ? 10.091 -17.734 -9.754 1.00 49.00 123 ASP A CA 1
ATOM 952 C C . ASP A 1 123 ? 11.401 -17.222 -9.117 1.00 49.00 123 ASP A C 1
ATOM 954 O O . ASP A 1 123 ? 11.449 -16.874 -7.938 1.00 49.00 123 ASP A O 1
ATOM 958 N N . SER A 1 124 ? 12.502 -17.196 -9.870 1.00 52.88 124 SER A N 1
ATOM 959 C CA . SER A 1 124 ? 13.848 -16.967 -9.325 1.00 52.88 124 SER A CA 1
ATOM 960 C C . SER A 1 124 ? 14.305 -15.540 -9.624 1.00 52.88 124 SER A C 1
ATOM 962 O O . SER A 1 124 ? 15.132 -15.275 -10.496 1.00 52.88 124 SER A O 1
ATOM 964 N N . PHE A 1 125 ? 13.716 -14.586 -8.899 1.00 59.44 125 PHE A N 1
ATOM 965 C CA . PHE A 1 125 ? 14.177 -13.197 -8.863 1.00 59.44 125 PHE A CA 1
ATOM 966 C C . PHE A 1 125 ? 15.328 -13.042 -7.851 1.00 59.44 125 PHE A C 1
ATOM 968 O O . PHE A 1 125 ? 15.250 -12.247 -6.914 1.00 59.44 125 PHE A O 1
ATOM 975 N N . ASP A 1 126 ? 16.396 -13.825 -8.037 1.00 55.28 126 ASP A N 1
ATOM 976 C CA . ASP A 1 126 ? 17.495 -14.037 -7.074 1.00 55.28 126 ASP A CA 1
ATOM 977 C C . ASP A 1 126 ? 18.243 -12.752 -6.652 1.00 55.28 126 ASP A C 1
ATOM 979 O O . ASP A 1 126 ? 18.980 -12.763 -5.671 1.00 55.28 126 ASP A O 1
ATOM 983 N N . ASN A 1 127 ? 18.024 -11.627 -7.345 1.00 65.38 127 ASN A N 1
ATOM 984 C CA . ASN A 1 127 ? 18.628 -10.322 -7.055 1.00 65.38 127 ASN A CA 1
ATOM 985 C C . ASN A 1 127 ? 17.634 -9.279 -6.500 1.00 65.38 127 ASN A C 1
ATOM 987 O O . ASN A 1 127 ? 17.910 -8.077 -6.557 1.00 65.38 127 ASN A O 1
ATOM 991 N N . CYS A 1 128 ? 16.462 -9.687 -6.001 1.00 73.81 128 CYS A N 1
ATOM 992 C CA . CYS A 1 128 ? 15.595 -8.785 -5.240 1.00 73.81 128 CYS A CA 1
ATOM 993 C C . CYS A 1 128 ? 16.165 -8.586 -3.824 1.00 73.81 128 CYS A C 1
ATOM 995 O O . CYS A 1 128 ? 15.889 -9.363 -2.913 1.00 73.81 128 CYS A O 1
ATOM 997 N N . THR A 1 129 ? 16.988 -7.555 -3.644 1.00 60.75 129 THR A N 1
ATOM 998 C CA . THR A 1 129 ? 17.763 -7.306 -2.417 1.00 60.75 129 THR A CA 1
ATOM 999 C C . THR A 1 129 ? 17.026 -6.475 -1.375 1.00 60.75 129 THR A C 1
ATOM 1001 O O . THR A 1 129 ? 17.233 -6.668 -0.179 1.00 60.75 129 THR A O 1
ATOM 1004 N N . THR A 1 130 ? 16.161 -5.548 -1.785 1.00 53.59 130 THR A N 1
ATOM 1005 C CA . THR A 1 130 ? 15.440 -4.670 -0.849 1.00 53.59 130 THR A CA 1
ATOM 1006 C C . THR A 1 130 ? 13.979 -5.105 -0.804 1.00 53.59 130 THR A C 1
ATOM 1008 O O . THR A 1 130 ? 13.400 -5.395 -1.847 1.00 53.59 130 THR A O 1
ATOM 1011 N N . GLY A 1 131 ? 13.391 -5.223 0.390 1.00 48.47 131 GLY A N 1
ATOM 1012 C CA . GLY A 1 131 ? 12.041 -5.778 0.600 1.00 48.47 131 GLY A CA 1
ATOM 1013 C C . GLY A 1 131 ? 12.016 -7.241 1.057 1.00 48.47 131 GLY A C 1
ATOM 1014 O O . GLY A 1 131 ? 11.035 -7.674 1.664 1.00 48.47 131 GLY A O 1
ATOM 1015 N N . GLN A 1 132 ? 13.148 -7.945 0.940 1.00 49.72 132 GLN A N 1
ATOM 1016 C CA . GLN A 1 132 ? 13.498 -9.080 1.803 1.00 49.72 132 GLN A CA 1
ATOM 1017 C C . GLN A 1 132 ? 13.952 -8.592 3.191 1.00 49.72 132 GLN A C 1
ATOM 1019 O O . GLN A 1 132 ? 14.954 -9.049 3.735 1.00 49.72 132 GLN A O 1
ATOM 1024 N N . GLY A 1 133 ? 13.229 -7.646 3.803 1.00 45.50 133 GLY A N 1
ATOM 1025 C CA . GLY A 1 133 ? 13.380 -7.447 5.246 1.00 45.50 133 GLY A CA 1
ATOM 1026 C C . GLY A 1 133 ? 13.163 -8.787 5.975 1.00 45.50 133 GLY A C 1
ATOM 1027 O O . GLY A 1 133 ? 12.654 -9.728 5.359 1.00 45.50 133 GLY A O 1
ATOM 1028 N N . PRO A 1 134 ? 13.440 -8.890 7.285 1.00 48.50 134 PRO A N 1
ATOM 1029 C CA . PRO A 1 134 ? 13.287 -10.136 8.055 1.00 48.50 134 PRO A CA 1
ATOM 1030 C C . PRO A 1 134 ? 11.940 -10.872 7.871 1.00 48.50 134 PRO A C 1
ATOM 1032 O O . PRO A 1 134 ? 11.824 -12.045 8.201 1.00 48.50 134 PRO A O 1
ATOM 1035 N N . SER A 1 135 ? 10.917 -10.180 7.353 1.00 58.25 135 SER A N 1
ATOM 1036 C CA . SER A 1 135 ? 9.546 -10.646 7.154 1.00 58.25 135 SER A CA 1
ATOM 1037 C C . SER A 1 135 ? 9.185 -11.146 5.741 1.00 58.25 135 SER A C 1
ATOM 1039 O O . SER A 1 135 ? 8.137 -11.767 5.594 1.00 58.25 135 SER A O 1
ATOM 1041 N N . GLY A 1 136 ? 9.978 -10.881 4.688 1.00 76.31 136 GLY A N 1
ATOM 1042 C CA . GLY A 1 136 ? 9.706 -11.382 3.322 1.00 76.31 136 GLY A CA 1
ATOM 1043 C C . GLY A 1 136 ? 8.327 -11.021 2.727 1.00 76.31 136 GLY A C 1
ATOM 1044 O O . GLY A 1 136 ? 7.820 -11.746 1.861 1.00 76.31 136 GLY A O 1
ATOM 1045 N N . ARG A 1 137 ? 7.700 -9.936 3.217 1.00 87.44 137 ARG A N 1
ATOM 1046 C CA . ARG A 1 137 ? 6.321 -9.525 2.877 1.00 87.44 137 ARG A CA 1
ATOM 1047 C C . ARG A 1 137 ? 6.188 -8.856 1.509 1.00 87.44 137 ARG A C 1
ATOM 1049 O O . ARG A 1 137 ? 5.112 -8.925 0.920 1.00 87.44 137 ARG A O 1
ATOM 1056 N N . TYR A 1 138 ? 7.246 -8.213 1.018 1.00 88.31 138 TYR A N 1
ATOM 1057 C CA . TYR A 1 138 ? 7.255 -7.494 -0.257 1.00 88.31 138 TYR A CA 1
ATOM 1058 C C . TYR A 1 138 ? 7.766 -8.399 -1.373 1.00 88.31 138 TYR A C 1
ATOM 1060 O O . TYR A 1 138 ? 8.850 -8.973 -1.257 1.00 88.31 138 TYR A O 1
ATOM 1068 N N . ARG A 1 139 ? 6.993 -8.544 -2.450 1.00 87.19 139 ARG A N 1
ATOM 1069 C CA . ARG A 1 139 ? 7.335 -9.415 -3.581 1.00 87.19 139 ARG A CA 1
ATOM 1070 C C . ARG A 1 139 ? 6.926 -8.782 -4.895 1.00 87.19 139 ARG A C 1
ATOM 1072 O O . ARG A 1 139 ? 5.929 -8.069 -4.962 1.00 87.19 139 ARG A O 1
ATOM 1079 N N . LEU A 1 140 ? 7.668 -9.083 -5.950 1.00 87.94 140 LEU A N 1
ATOM 1080 C CA . LEU A 1 140 ? 7.259 -8.706 -7.292 1.00 87.94 140 LEU A CA 1
ATOM 1081 C C . LEU A 1 140 ? 6.046 -9.555 -7.701 1.00 87.94 140 LEU A C 1
ATOM 1083 O O . LEU A 1 140 ? 6.094 -10.779 -7.625 1.00 87.94 140 LEU A O 1
ATOM 1087 N N . ALA A 1 141 ? 4.951 -8.899 -8.075 1.00 91.00 141 ALA A N 1
ATOM 1088 C CA . ALA A 1 141 ? 3.711 -9.541 -8.515 1.00 91.00 141 ALA A CA 1
ATOM 1089 C C . ALA A 1 141 ? 3.581 -9.578 -10.045 1.00 91.00 141 ALA A C 1
ATOM 1091 O O . ALA A 1 141 ? 2.840 -10.393 -10.587 1.00 91.00 141 ALA A O 1
ATOM 1092 N N . GLY A 1 142 ? 4.254 -8.650 -10.730 1.00 88.62 142 GLY A N 1
ATOM 1093 C CA . GLY A 1 142 ? 4.277 -8.542 -12.185 1.00 88.62 142 GLY A CA 1
ATOM 1094 C C . GLY A 1 142 ? 5.560 -9.083 -12.812 1.00 88.62 142 GLY A C 1
ATOM 1095 O O . GLY A 1 142 ? 6.523 -9.405 -12.125 1.00 88.62 142 GLY A O 1
ATOM 1096 N N . ASP A 1 143 ? 5.574 -9.134 -14.141 1.00 87.69 143 ASP A N 1
ATOM 1097 C CA . ASP A 1 143 ? 6.776 -9.405 -14.928 1.00 87.69 143 ASP A CA 1
ATOM 1098 C C . ASP A 1 143 ? 7.285 -8.099 -15.576 1.00 87.69 143 ASP A C 1
ATOM 1100 O O . ASP A 1 143 ? 6.626 -7.572 -16.485 1.00 87.69 143 ASP A O 1
ATOM 1104 N N . PRO A 1 144 ? 8.457 -7.571 -15.168 1.00 89.19 144 PRO A N 1
ATOM 1105 C CA . PRO A 1 144 ? 9.030 -6.359 -15.748 1.00 89.19 144 PRO A CA 1
ATOM 1106 C C . PRO A 1 144 ? 9.348 -6.479 -17.238 1.00 89.19 144 PRO A C 1
ATOM 1108 O O . PRO A 1 144 ? 9.352 -5.463 -17.931 1.00 89.19 144 PRO A O 1
ATOM 1111 N N . ARG A 1 145 ? 9.564 -7.697 -17.761 1.00 87.31 145 ARG A N 1
ATOM 1112 C CA . ARG A 1 145 ? 9.728 -7.947 -19.206 1.00 87.31 145 ARG A CA 1
ATOM 1113 C C . ARG A 1 145 ? 8.430 -7.755 -19.974 1.00 87.31 145 ARG A C 1
ATOM 1115 O O . ARG A 1 145 ? 8.463 -7.408 -21.146 1.00 87.31 145 ARG A O 1
ATOM 1122 N N . ARG A 1 146 ? 7.296 -7.946 -19.304 1.00 89.38 146 ARG A N 1
ATOM 1123 C CA . ARG A 1 146 ? 5.949 -7.658 -19.812 1.00 89.38 146 ARG A CA 1
ATOM 1124 C C . ARG A 1 146 ? 5.438 -6.311 -19.317 1.00 89.38 146 ARG A C 1
ATOM 1126 O O . ARG A 1 146 ? 4.230 -6.120 -19.209 1.00 89.38 146 ARG A O 1
ATOM 1133 N N . HIS A 1 147 ? 6.352 -5.390 -19.008 1.00 91.06 147 HIS A N 1
ATOM 1134 C CA . HIS A 1 147 ? 6.026 -4.018 -18.639 1.00 91.06 147 HIS A CA 1
ATOM 1135 C C . HIS A 1 147 ? 5.207 -3.874 -17.346 1.00 91.06 147 HIS A C 1
ATOM 1137 O O . HIS A 1 147 ? 4.524 -2.869 -17.141 1.00 91.06 147 HIS A O 1
ATOM 1143 N N . ASN A 1 148 ? 5.271 -4.872 -16.460 1.00 92.94 148 ASN A N 1
ATOM 1144 C CA . ASN A 1 148 ? 4.491 -4.915 -15.232 1.00 92.94 148 ASN A CA 1
ATOM 1145 C C . ASN A 1 148 ? 5.406 -4.971 -14.000 1.00 92.94 148 ASN A C 1
ATOM 1147 O O . ASN A 1 148 ? 6.110 -5.948 -13.765 1.00 92.94 148 ASN A O 1
ATOM 1151 N N . LEU A 1 149 ? 5.365 -3.913 -13.196 1.00 92.62 149 LEU A N 1
ATOM 1152 C CA . LEU A 1 149 ? 6.201 -3.699 -12.012 1.00 92.62 149 LEU A CA 1
ATOM 1153 C C . LEU A 1 149 ? 5.414 -3.853 -10.708 1.00 92.62 149 LEU A C 1
ATOM 1155 O O . LEU A 1 149 ? 5.853 -3.369 -9.665 1.00 92.62 149 LEU A O 1
ATOM 1159 N N . SER A 1 150 ? 4.231 -4.468 -10.771 1.00 94.62 150 SER A N 1
ATOM 1160 C CA . SER A 1 150 ? 3.309 -4.551 -9.640 1.00 94.62 150 SER A CA 1
ATOM 1161 C C . SER A 1 150 ? 3.968 -5.163 -8.403 1.00 94.62 150 SER A C 1
ATOM 1163 O O .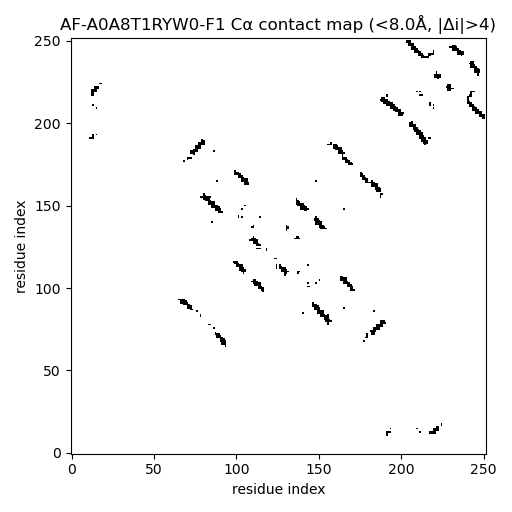 SER A 1 150 ? 4.713 -6.140 -8.504 1.00 94.62 150 SER A O 1
ATOM 1165 N N . LEU A 1 151 ? 3.666 -4.603 -7.233 1.00 93.44 151 LEU A N 1
ATOM 1166 C CA . LEU A 1 151 ? 4.221 -5.016 -5.945 1.00 93.44 151 LEU A CA 1
ATOM 1167 C C . LEU A 1 151 ? 3.155 -5.701 -5.103 1.00 93.44 151 LEU A C 1
ATOM 1169 O O . LEU A 1 151 ? 2.127 -5.108 -4.800 1.00 93.44 151 LEU A O 1
ATOM 1173 N N . HIS A 1 152 ? 3.425 -6.922 -4.671 1.00 92.75 152 HIS A N 1
ATOM 1174 C CA . HIS A 1 152 ? 2.648 -7.610 -3.655 1.00 92.75 152 HIS A CA 1
ATOM 1175 C C . HIS A 1 152 ? 3.176 -7.257 -2.262 1.00 92.75 152 HIS A C 1
ATOM 1177 O O . HIS A 1 152 ? 4.371 -7.397 -1.994 1.00 92.75 152 HIS A O 1
ATOM 1183 N N . ILE A 1 153 ? 2.277 -6.861 -1.365 1.00 93.50 153 ILE A N 1
ATOM 1184 C CA . ILE A 1 153 ? 2.553 -6.606 0.049 1.00 93.50 153 ILE A CA 1
ATOM 1185 C C . ILE A 1 153 ? 1.702 -7.575 0.867 1.00 93.50 153 ILE A C 1
ATOM 1187 O O . ILE A 1 153 ? 0.475 -7.513 0.818 1.00 93.50 153 ILE A O 1
ATOM 1191 N N . ALA A 1 154 ? 2.347 -8.473 1.611 1.00 92.44 154 ALA A N 1
ATOM 1192 C CA . ALA A 1 154 ? 1.675 -9.417 2.498 1.00 92.44 154 ALA A CA 1
ATOM 1193 C C . ALA A 1 154 ? 1.468 -8.837 3.903 1.00 92.44 154 ALA A C 1
ATOM 1195 O O . ALA A 1 154 ? 2.337 -8.125 4.408 1.00 92.44 154 ALA A O 1
ATOM 1196 N N . GLY A 1 155 ? 0.376 -9.213 4.572 1.00 93.31 155 GLY A N 1
ATOM 1197 C CA . GLY A 1 155 ? 0.167 -8.944 5.996 1.00 93.31 155 GLY A CA 1
ATOM 1198 C C . GLY A 1 155 ? 0.165 -7.455 6.326 1.00 93.31 155 GLY A C 1
ATOM 1199 O O . GLY A 1 155 ? 1.038 -6.989 7.057 1.00 93.31 155 GLY A O 1
ATOM 1200 N N . LEU A 1 156 ? -0.781 -6.713 5.752 1.00 94.56 156 LEU A N 1
ATOM 1201 C CA . LEU A 1 156 ? -0.873 -5.263 5.903 1.00 94.56 156 LEU A CA 1
ATOM 1202 C C . LEU A 1 156 ? -1.006 -4.825 7.367 1.00 94.56 156 LEU A C 1
ATOM 1204 O O . LEU A 1 156 ? -1.822 -5.363 8.121 1.00 94.56 156 LEU A O 1
ATOM 1208 N N . SER A 1 157 ? -0.261 -3.790 7.746 1.00 92.75 157 SER A N 1
ATOM 1209 C CA . SER A 1 157 ? -0.404 -3.088 9.026 1.00 92.75 157 SER A CA 1
ATOM 1210 C C . SER A 1 157 ? -0.925 -1.662 8.820 1.00 92.75 157 SER A C 1
ATOM 1212 O O . SER A 1 157 ? -0.930 -1.135 7.710 1.00 92.75 157 SER A O 1
ATOM 1214 N N . PHE A 1 158 ? -1.354 -0.989 9.890 1.00 91.31 158 PHE A N 1
ATOM 1215 C CA . PHE A 1 158 ? -1.760 0.417 9.779 1.00 91.31 158 PHE A CA 1
ATOM 1216 C C . PHE A 1 158 ? -0.613 1.339 9.335 1.00 91.31 158 PHE A C 1
ATOM 1218 O O . PHE A 1 158 ? -0.880 2.344 8.679 1.00 91.31 158 PHE A O 1
ATOM 1225 N N . GLU A 1 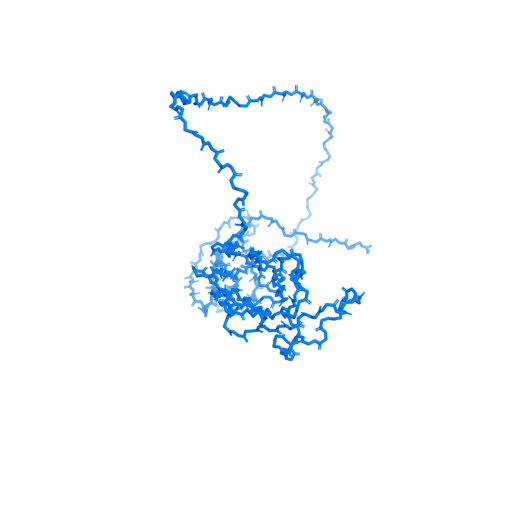159 ? 0.637 0.972 9.629 1.00 90.69 159 GLU A N 1
ATOM 1226 C CA . GLU A 1 159 ? 1.851 1.699 9.228 1.00 90.69 159 GLU A CA 1
ATOM 1227 C C . GLU A 1 159 ? 2.114 1.616 7.720 1.00 90.69 159 GLU A C 1
ATOM 1229 O O . GLU A 1 159 ? 2.763 2.492 7.151 1.00 90.69 159 GLU A O 1
ATOM 1234 N N . ASP A 1 160 ? 1.564 0.598 7.049 1.00 92.81 160 ASP A N 1
ATOM 1235 C CA . ASP A 1 160 ? 1.653 0.474 5.597 1.00 92.81 160 ASP A CA 1
ATOM 1236 C C . ASP A 1 160 ? 0.770 1.525 4.880 1.00 92.81 160 ASP A C 1
ATOM 1238 O O . ASP A 1 160 ? 0.885 1.670 3.662 1.00 92.81 160 ASP A O 1
ATOM 1242 N N . SER A 1 161 ? -0.073 2.289 5.600 1.00 94.88 161 SER A N 1
ATOM 1243 C CA . SER A 1 161 ? -0.912 3.359 5.031 1.00 94.88 161 SER A CA 1
ATOM 1244 C C . SER A 1 161 ? -0.092 4.606 4.679 1.00 94.88 161 SER A C 1
ATOM 1246 O O . SER A 1 161 ? 0.153 5.455 5.536 1.00 94.88 161 SER A O 1
ATOM 1248 N N . ARG A 1 162 ? 0.332 4.722 3.420 1.00 93.94 162 ARG A N 1
ATOM 1249 C CA . ARG A 1 162 ? 1.144 5.834 2.898 1.00 93.94 162 ARG A CA 1
ATOM 1250 C C . ARG A 1 162 ? 1.120 5.864 1.371 1.00 93.94 162 ARG A C 1
ATOM 1252 O O . ARG A 1 162 ? 0.528 4.997 0.731 1.00 93.94 162 ARG A O 1
ATOM 1259 N N . GLU A 1 163 ? 1.789 6.855 0.797 1.00 95.25 163 GLU A N 1
ATOM 1260 C CA . GLU A 1 163 ? 2.035 6.932 -0.641 1.00 95.25 163 GLU A CA 1
ATOM 1261 C C . GLU A 1 163 ? 3.223 6.044 -1.054 1.00 95.25 163 GLU A C 1
ATOM 1263 O O . GLU A 1 163 ? 4.266 6.032 -0.393 1.00 95.25 163 GLU A O 1
ATOM 1268 N N . TYR A 1 164 ? 3.061 5.316 -2.159 1.00 93.94 164 TYR A N 1
ATOM 1269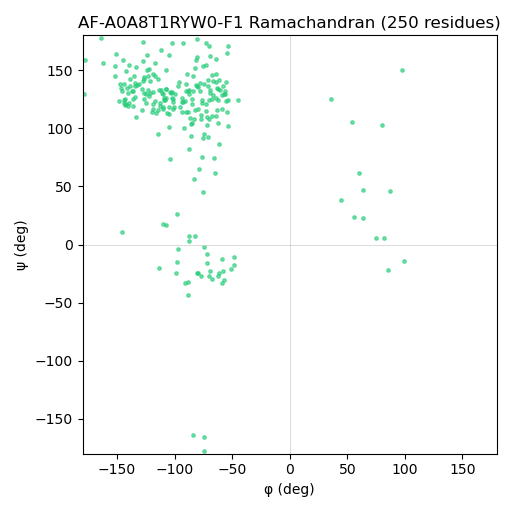 C CA . TYR A 1 164 ? 4.082 4.468 -2.772 1.00 93.94 164 TYR A CA 1
ATOM 1270 C C . TYR A 1 164 ? 4.337 4.899 -4.214 1.00 93.94 164 TYR A C 1
ATOM 1272 O O . TYR A 1 164 ? 3.405 4.951 -5.018 1.00 93.94 164 TYR A O 1
ATOM 1280 N N . CYS A 1 165 ? 5.599 5.136 -4.574 1.00 93.94 165 CYS A N 1
ATOM 1281 C CA . CYS A 1 165 ? 5.965 5.504 -5.945 1.00 93.94 165 CYS A CA 1
ATOM 1282 C C . CYS A 1 165 ? 6.744 4.382 -6.625 1.00 93.94 165 CYS A C 1
ATOM 1284 O O . CYS A 1 165 ? 7.732 3.875 -6.093 1.00 93.94 165 CYS A O 1
ATOM 1286 N N . CYS A 1 166 ? 6.314 4.026 -7.827 1.00 93.31 166 CYS A N 1
ATOM 1287 C CA . CYS A 1 166 ? 6.979 3.050 -8.673 1.00 93.31 166 CYS A CA 1
ATOM 1288 C C . CYS A 1 166 ? 8.026 3.754 -9.545 1.00 93.31 166 CYS A C 1
ATOM 1290 O O . CYS A 1 166 ? 7.741 4.778 -10.169 1.00 93.31 166 CYS A O 1
ATOM 1292 N N . ARG A 1 167 ? 9.240 3.204 -9.594 1.00 92.94 167 ARG A N 1
ATOM 1293 C CA . ARG A 1 167 ? 10.351 3.696 -10.409 1.00 92.94 167 ARG A CA 1
ATOM 1294 C C . ARG A 1 167 ? 11.000 2.536 -11.152 1.00 92.94 167 ARG A C 1
ATOM 1296 O O . ARG A 1 167 ? 11.263 1.481 -10.576 1.00 92.94 167 ARG A O 1
ATOM 1303 N N . VAL A 1 168 ? 11.311 2.758 -12.422 1.00 92.12 168 VAL A N 1
ATOM 1304 C CA . VAL A 1 168 ? 12.030 1.805 -13.273 1.00 92.12 168 VAL A CA 1
ATOM 1305 C C . VAL A 1 168 ? 13.304 2.437 -13.798 1.00 92.12 168 VAL A C 1
ATOM 1307 O O . VAL A 1 168 ? 13.323 3.621 -14.129 1.00 92.12 168 VAL A O 1
ATOM 1310 N N . VAL A 1 169 ? 14.371 1.649 -13.861 1.00 90.88 169 VAL A N 1
ATOM 1311 C CA . VAL A 1 169 ? 15.675 2.063 -14.375 1.00 90.88 169 VAL A CA 1
ATOM 1312 C C . VAL A 1 169 ? 16.100 1.072 -15.454 1.00 90.88 169 VAL A C 1
ATOM 1314 O O . VAL A 1 169 ? 16.152 -0.137 -15.210 1.00 90.88 169 VAL A O 1
ATOM 1317 N N . LEU A 1 170 ? 16.405 1.587 -16.648 1.00 89.31 170 LEU A N 1
ATOM 1318 C CA . LEU A 1 170 ? 16.946 0.819 -17.773 1.00 89.31 170 LEU A CA 1
ATOM 1319 C C . LEU A 1 170 ? 18.371 1.324 -18.055 1.00 89.31 170 LEU A C 1
ATOM 1321 O O . LEU A 1 170 ? 18.526 2.312 -18.770 1.00 89.31 170 LEU A O 1
ATOM 1325 N N . PRO A 1 171 ? 19.425 0.685 -17.507 1.00 83.00 171 PRO A N 1
ATOM 1326 C CA . PRO A 1 171 ? 20.797 1.201 -17.581 1.00 83.00 171 PRO A CA 1
ATOM 1327 C C . PRO A 1 171 ? 21.335 1.435 -19.001 1.00 83.00 171 PRO A C 1
ATOM 1329 O O . PRO A 1 171 ? 22.256 2.224 -19.176 1.00 83.00 171 PRO A O 1
ATOM 1332 N N . GLY A 1 172 ? 20.776 0.759 -20.011 1.00 74.31 172 GLY A N 1
ATOM 1333 C CA . GLY A 1 172 ? 21.163 0.918 -21.417 1.00 74.31 172 GLY A CA 1
ATOM 1334 C C . GLY A 1 172 ? 20.440 2.035 -22.182 1.00 74.31 172 GLY A C 1
ATOM 1335 O O . GLY A 1 172 ? 20.666 2.153 -23.383 1.00 74.31 172 GLY A O 1
ATOM 1336 N N . VAL A 1 173 ? 19.563 2.819 -21.539 1.00 75.25 173 VAL A N 1
ATOM 1337 C CA . VAL A 1 173 ? 18.712 3.831 -22.197 1.00 75.25 173 VAL A CA 1
ATOM 1338 C C . VAL A 1 173 ? 18.972 5.229 -21.605 1.00 75.25 173 VAL A C 1
ATOM 1340 O O . VAL A 1 173 ? 18.957 5.377 -20.381 1.00 75.25 173 VAL A O 1
ATOM 1343 N N . PRO A 1 174 ? 19.199 6.277 -22.427 1.00 63.84 174 PRO A N 1
ATOM 1344 C CA . PRO A 1 174 ? 19.315 7.654 -21.936 1.00 63.84 174 PRO A CA 1
ATOM 1345 C C . PRO A 1 174 ? 17.989 8.133 -21.313 1.00 63.84 174 PRO A C 1
ATOM 1347 O O . PRO A 1 174 ? 16.917 7.837 -21.832 1.00 63.84 174 PRO A O 1
ATOM 1350 N N . GLY A 1 175 ? 18.051 8.874 -20.198 1.00 63.34 175 GLY A N 1
ATOM 1351 C CA . GLY A 1 175 ? 16.872 9.135 -19.347 1.00 63.34 175 GLY A CA 1
ATOM 1352 C C . GLY A 1 175 ? 16.664 8.036 -18.300 1.00 63.34 175 GLY A C 1
ATOM 1353 O O . GLY A 1 175 ? 15.564 7.535 -18.110 1.00 63.34 175 GLY A O 1
ATOM 1354 N N . VAL A 1 176 ? 17.767 7.665 -17.646 1.00 67.69 176 VAL A N 1
ATOM 1355 C CA . VAL A 1 176 ? 18.066 6.382 -16.983 1.00 67.69 176 VAL A CA 1
ATOM 1356 C C . VAL A 1 176 ? 17.003 5.872 -16.002 1.00 67.69 176 VAL A C 1
ATOM 1358 O O . VAL A 1 176 ? 16.967 4.676 -15.733 1.00 67.69 176 VAL A O 1
ATOM 1361 N N . ALA A 1 177 ? 16.124 6.731 -15.481 1.00 78.69 177 ALA A N 1
ATOM 1362 C CA . ALA A 1 177 ? 15.019 6.313 -14.634 1.00 78.69 177 ALA A CA 1
ATOM 1363 C C . ALA A 1 177 ? 13.720 7.052 -14.954 1.00 78.69 177 ALA A C 1
ATOM 1365 O O . ALA A 1 177 ? 13.715 8.279 -15.045 1.00 78.69 177 ALA A O 1
ATOM 1366 N N . TYR A 1 178 ? 12.620 6.308 -15.004 1.00 85.62 178 TYR A N 1
ATOM 1367 C CA . TYR A 1 178 ? 11.276 6.859 -15.103 1.00 85.62 178 TYR A CA 1
ATOM 1368 C C . TYR A 1 178 ? 10.501 6.555 -13.820 1.00 85.62 178 TYR A C 1
ATOM 1370 O O . TYR A 1 178 ? 10.546 5.439 -13.297 1.00 85.62 178 TYR A O 1
ATOM 1378 N N . GLU A 1 179 ? 9.843 7.574 -13.281 1.00 87.75 179 GLU A N 1
ATOM 1379 C CA . GLU A 1 179 ? 9.082 7.519 -12.035 1.00 87.75 179 GLU A CA 1
ATOM 1380 C C . GLU A 1 179 ? 7.808 8.334 -12.211 1.00 87.75 179 GLU A C 1
ATOM 1382 O O . GLU A 1 179 ? 7.865 9.492 -12.631 1.00 87.75 179 GLU A O 1
ATOM 1387 N N . GLN A 1 180 ? 6.669 7.744 -11.859 1.00 76.19 180 GLN A N 1
ATOM 1388 C CA . GLN A 1 180 ? 5.399 8.456 -11.854 1.00 76.19 180 GLN A CA 1
ATOM 1389 C C . GLN A 1 180 ? 5.227 9.222 -10.546 1.00 76.19 180 GLN A C 1
ATOM 1391 O O . GLN A 1 180 ? 5.394 8.664 -9.459 1.00 76.19 180 GLN A O 1
ATOM 1396 N N . LYS A 1 181 ? 4.836 10.493 -10.667 1.00 83.06 181 LYS A N 1
ATOM 1397 C CA . LYS A 1 181 ? 4.335 11.311 -9.560 1.00 83.06 181 LYS A CA 1
ATOM 1398 C C . LYS A 1 181 ? 3.000 11.944 -9.970 1.00 83.06 181 LYS A C 1
ATOM 1400 O O . LYS A 1 181 ? 2.924 12.455 -11.089 1.00 83.06 181 LYS A O 1
ATOM 1405 N N . PRO A 1 182 ? 1.960 11.923 -9.119 1.00 86.69 182 PRO A N 1
ATOM 1406 C CA . PRO A 1 182 ? 1.911 11.314 -7.782 1.00 86.69 182 PRO A CA 1
ATOM 1407 C C . PRO A 1 182 ? 1.950 9.774 -7.819 1.00 86.69 182 PRO A C 1
ATOM 1409 O O . PRO A 1 182 ? 1.747 9.167 -8.872 1.00 86.69 182 PRO A O 1
ATOM 1412 N N . GLY A 1 183 ? 2.270 9.161 -6.681 1.00 91.81 183 GLY A N 1
ATOM 1413 C CA . GLY A 1 183 ? 2.254 7.715 -6.483 1.00 91.81 183 GLY A CA 1
ATOM 1414 C C . GLY A 1 183 ? 0.866 7.176 -6.123 1.00 91.81 183 GLY A C 1
ATOM 1415 O O . GLY A 1 183 ? -0.156 7.841 -6.287 1.00 91.81 183 GLY A O 1
ATOM 1416 N N . ILE A 1 184 ? 0.835 5.945 -5.615 1.00 96.12 184 ILE A N 1
ATOM 1417 C CA . ILE A 1 184 ? -0.378 5.261 -5.155 1.00 96.12 184 ILE A CA 1
ATOM 1418 C C . ILE A 1 184 ? -0.543 5.505 -3.658 1.00 96.12 184 ILE A C 1
ATOM 1420 O O . ILE A 1 184 ? 0.318 5.106 -2.873 1.00 96.12 184 ILE A O 1
ATOM 1424 N N . THR A 1 185 ? -1.670 6.076 -3.239 1.00 97.19 185 THR A N 1
ATOM 1425 C CA . THR A 1 185 ? -2.010 6.181 -1.812 1.00 97.19 185 THR A CA 1
ATOM 1426 C C . THR A 1 185 ? -2.641 4.880 -1.318 1.00 97.19 185 THR A C 1
ATOM 1428 O O . THR A 1 185 ? -3.787 4.577 -1.653 1.00 97.19 185 THR A O 1
ATOM 1431 N N . LEU A 1 186 ? -1.920 4.102 -0.510 1.00 96.88 186 LEU A N 1
ATOM 1432 C CA . LEU A 1 186 ? -2.474 2.919 0.147 1.00 96.88 186 LEU A CA 1
ATOM 1433 C C . LEU A 1 186 ? -3.162 3.327 1.450 1.00 96.88 186 LEU A C 1
ATOM 1435 O O . LEU A 1 186 ? -2.542 3.908 2.339 1.00 96.88 186 LEU A O 1
ATOM 1439 N N . THR A 1 187 ? -4.429 2.958 1.589 1.00 97.06 187 THR A N 1
ATOM 1440 C CA . THR A 1 187 ? -5.185 3.085 2.834 1.00 97.06 187 THR A CA 1
ATOM 1441 C C . THR A 1 187 ? -5.432 1.699 3.401 1.00 97.06 187 THR A C 1
ATOM 1443 O O . THR A 1 187 ? -6.106 0.881 2.781 1.00 97.06 187 THR A O 1
ATOM 1446 N N . VAL A 1 188 ? -4.893 1.413 4.583 1.00 96.56 188 VAL A N 1
ATOM 1447 C CA . VAL A 1 188 ? -5.211 0.170 5.292 1.00 96.56 188 VAL A CA 1
ATOM 1448 C C . VAL A 1 188 ? -6.395 0.422 6.207 1.00 96.56 188 VAL A C 1
ATOM 1450 O O . VAL A 1 188 ? -6.326 1.315 7.050 1.00 96.56 188 VAL A O 1
ATOM 1453 N N . GLU A 1 189 ? -7.452 -0.361 6.041 1.00 95.31 189 GLU A N 1
ATOM 1454 C CA . GLU A 1 189 ? -8.658 -0.404 6.864 1.00 95.31 189 GLU A CA 1
ATOM 1455 C C . GLU A 1 189 ? -8.654 -1.643 7.762 1.00 95.31 189 GLU A C 1
ATOM 1457 O O . GLU A 1 189 ? -7.905 -2.596 7.547 1.00 95.31 189 GLU A O 1
ATOM 1462 N N . ALA A 1 190 ? -9.496 -1.649 8.789 1.00 93.44 190 ALA A N 1
ATOM 1463 C CA . ALA A 1 190 ? -9.673 -2.812 9.645 1.00 93.44 190 ALA A CA 1
ATOM 1464 C C . ALA A 1 190 ? -11.151 -3.020 9.932 1.00 93.44 190 ALA A C 1
ATOM 1466 O O . ALA A 1 190 ? -11.853 -2.086 10.330 1.00 93.44 190 ALA A O 1
ATOM 1467 N N . ARG A 1 191 ? -11.600 -4.266 9.760 1.00 91.81 191 ARG A N 1
ATOM 1468 C CA . ARG A 1 191 ? -12.959 -4.656 10.124 1.00 91.81 191 ARG A CA 1
ATOM 1469 C C . ARG A 1 191 ? -13.157 -4.444 11.628 1.00 91.81 191 ARG A C 1
ATOM 1471 O O . ARG A 1 191 ? -12.240 -4.757 12.388 1.00 91.81 191 ARG A O 1
ATOM 1478 N N . PRO A 1 192 ? -14.337 -3.969 12.055 1.00 91.00 192 PRO A N 1
ATOM 1479 C CA . PRO A 1 192 ? -14.674 -3.897 13.466 1.00 91.00 192 PRO A CA 1
ATOM 1480 C C . PRO A 1 192 ? -14.493 -5.259 14.140 1.00 91.00 192 PRO A C 1
ATOM 1482 O O . PRO A 1 192 ? -15.086 -6.248 13.709 1.00 91.00 192 PRO A O 1
ATOM 1485 N N . SER A 1 193 ? -13.692 -5.304 15.197 1.00 90.38 193 SER A N 1
ATOM 1486 C CA . SER A 1 193 ? -13.484 -6.492 16.017 1.00 90.38 193 SER A CA 1
ATOM 1487 C C . SER A 1 193 ? -13.547 -6.122 17.488 1.00 90.38 193 SER A C 1
ATOM 1489 O O . SER A 1 193 ? -12.959 -5.131 17.918 1.00 90.38 193 SER A O 1
ATOM 1491 N N . ILE A 1 194 ? -14.242 -6.939 18.273 1.00 91.25 194 ILE A N 1
ATOM 1492 C CA . ILE A 1 194 ? -14.269 -6.800 19.728 1.00 91.25 194 ILE A CA 1
ATOM 1493 C C . ILE A 1 194 ? -12.946 -7.345 20.260 1.00 91.25 194 ILE A C 1
ATOM 1495 O O . ILE A 1 194 ? -12.601 -8.496 20.002 1.00 91.25 194 ILE A O 1
ATOM 1499 N N . LEU A 1 195 ? -12.193 -6.505 20.966 1.00 89.75 195 LEU A N 1
ATOM 1500 C CA . LEU A 1 195 ? -10.919 -6.883 21.575 1.00 89.75 195 LEU A CA 1
ATOM 1501 C C . LEU A 1 195 ? -11.117 -7.457 22.972 1.00 89.75 195 LEU A C 1
ATOM 1503 O O . LEU A 1 195 ? -10.469 -8.433 23.338 1.00 89.75 195 LEU A O 1
ATOM 1507 N N . ASN A 1 196 ? -11.983 -6.826 23.764 1.00 89.75 196 ASN A N 1
ATOM 1508 C CA . ASN A 1 196 ? -12.200 -7.217 25.147 1.00 89.75 196 ASN A CA 1
ATOM 1509 C C . ASN A 1 196 ? -13.617 -6.872 25.603 1.00 89.75 196 ASN A C 1
ATOM 1511 O O . ASN A 1 196 ? -14.163 -5.832 25.227 1.00 89.75 196 ASN A O 1
ATOM 1515 N N . VAL A 1 197 ? -14.168 -7.730 26.457 1.00 90.06 197 VAL A N 1
ATOM 1516 C CA . VAL A 1 197 ? -15.392 -7.479 27.214 1.00 90.06 197 VAL A CA 1
ATOM 1517 C C . VAL A 1 197 ? -15.088 -7.770 28.676 1.00 90.06 197 VAL A C 1
ATOM 1519 O O . VAL A 1 197 ? -14.780 -8.907 29.030 1.00 90.06 197 VAL A O 1
ATOM 1522 N N . SER A 1 198 ? -15.155 -6.750 29.527 1.00 88.69 198 SER A N 1
ATOM 1523 C CA . SER A 1 198 ? -14.870 -6.881 30.954 1.00 88.69 198 SER A CA 1
ATOM 1524 C C . SER A 1 198 ? -16.075 -6.518 31.813 1.00 88.69 198 SER A C 1
ATOM 1526 O O . SER A 1 198 ? -16.891 -5.661 31.471 1.00 88.69 198 SER A O 1
ATOM 1528 N N . LEU A 1 199 ? -16.180 -7.205 32.948 1.00 87.38 199 LEU A N 1
ATOM 1529 C CA . LEU A 1 199 ? -17.185 -6.962 33.973 1.00 87.38 199 LEU A CA 1
ATOM 1530 C C . LEU A 1 199 ? -16.503 -6.250 35.136 1.00 87.38 199 LEU A C 1
ATOM 1532 O O . LEU A 1 199 ? -15.590 -6.795 35.754 1.00 87.38 199 LEU A O 1
ATOM 1536 N N . VAL A 1 200 ? -16.953 -5.038 35.430 1.00 82.12 200 VAL A N 1
ATOM 1537 C CA . VAL A 1 200 ? -16.519 -4.255 36.583 1.00 82.12 200 VAL A CA 1
ATOM 1538 C C . VAL A 1 200 ? -17.651 -4.313 37.613 1.00 82.12 200 VAL A C 1
ATOM 1540 O O . VAL A 1 200 ? -18.682 -3.657 37.436 1.00 82.12 200 VAL A O 1
ATOM 1543 N N . PRO A 1 201 ? -17.531 -5.161 38.650 1.00 80.38 201 PRO A N 1
ATOM 1544 C CA . PRO A 1 201 ? -18.551 -5.268 39.681 1.00 80.38 201 PRO A CA 1
ATOM 1545 C C . PRO A 1 201 ? -18.573 -4.000 40.536 1.00 80.38 201 PRO A C 1
ATOM 1547 O O . PRO A 1 201 ? -17.539 -3.575 41.045 1.00 80.38 201 PRO A O 1
ATOM 1550 N N . GLU A 1 202 ? -19.761 -3.430 40.733 1.00 79.12 202 GLU A N 1
ATOM 1551 C CA . GLU A 1 202 ? -19.987 -2.304 41.641 1.00 79.12 202 GLU A CA 1
ATOM 1552 C C . GLU A 1 202 ? -21.063 -2.663 42.677 1.00 79.12 202 GLU A C 1
ATOM 1554 O O . GLU A 1 202 ? -21.784 -3.649 42.497 1.00 79.12 202 GLU A O 1
ATOM 1559 N N . PRO A 1 203 ? -21.174 -1.913 43.792 1.00 78.94 203 PRO A N 1
ATOM 1560 C CA . PRO A 1 203 ? -22.017 -2.310 44.923 1.00 78.94 203 PRO A CA 1
ATOM 1561 C C . PRO A 1 203 ? -23.501 -2.503 44.576 1.00 78.94 203 PRO A C 1
ATOM 1563 O O . PRO A 1 203 ? -24.153 -3.364 45.158 1.00 78.94 203 PRO A O 1
ATOM 1566 N N . LEU A 1 204 ? -24.028 -1.716 43.631 1.00 76.00 204 LEU A N 1
ATOM 1567 C CA . LEU A 1 204 ? -25.456 -1.676 43.272 1.00 76.00 204 LEU A CA 1
ATOM 1568 C C . LEU A 1 204 ? -25.748 -2.194 41.856 1.00 76.00 204 LEU A C 1
ATOM 1570 O O . LEU A 1 204 ? -26.877 -2.559 41.542 1.00 76.00 204 LEU A O 1
ATOM 1574 N N . HIS A 1 205 ? -24.742 -2.227 40.988 1.00 78.44 205 HIS A N 1
ATOM 1575 C CA . HIS A 1 205 ? -24.886 -2.624 39.593 1.00 78.44 205 HIS A CA 1
ATOM 1576 C C . HIS A 1 205 ? -23.583 -3.232 39.078 1.00 78.44 205 HIS A C 1
ATOM 1578 O O . HIS A 1 205 ? -22.516 -3.057 39.659 1.00 78.44 205 HIS A O 1
ATOM 1584 N N . VAL A 1 206 ? -23.640 -3.931 37.954 1.00 84.06 206 VAL A N 1
ATOM 1585 C CA . VAL A 1 206 ? -22.450 -4.405 37.245 1.00 84.06 206 VAL A CA 1
ATOM 1586 C C . VAL A 1 206 ? -22.219 -3.481 36.059 1.00 84.06 206 VAL A C 1
ATOM 1588 O O . VAL A 1 206 ? -23.131 -3.270 35.266 1.00 84.06 206 VAL A O 1
ATOM 1591 N N . ARG A 1 207 ? -21.022 -2.906 35.920 1.00 84.19 207 ARG A N 1
ATOM 1592 C CA . ARG A 1 207 ? -20.651 -2.227 34.673 1.00 84.19 207 ARG A CA 1
ATOM 1593 C C . ARG A 1 207 ? -20.049 -3.244 33.716 1.00 84.19 207 ARG A C 1
ATOM 1595 O O . ARG A 1 207 ? -19.178 -4.022 34.098 1.00 84.19 207 ARG A O 1
ATOM 1602 N N . VAL A 1 208 ? -20.493 -3.219 32.471 1.00 87.69 208 VAL A N 1
ATOM 1603 C CA . VAL A 1 208 ? -19.906 -3.996 31.380 1.00 87.69 208 VAL A CA 1
ATOM 1604 C C . VAL A 1 208 ? -19.162 -3.023 30.480 1.00 87.69 208 VAL A C 1
ATOM 1606 O O . VAL A 1 208 ? -19.746 -2.035 30.038 1.00 87.69 208 VAL A O 1
ATOM 1609 N N . ALA A 1 209 ? -17.885 -3.281 30.218 1.00 88.44 209 ALA A N 1
ATOM 1610 C CA . ALA A 1 209 ? -17.078 -2.510 29.281 1.00 88.44 209 ALA A CA 1
ATOM 1611 C C . ALA A 1 209 ? -16.782 -3.357 28.039 1.00 88.44 209 ALA A C 1
ATOM 1613 O O . ALA A 1 209 ? -16.328 -4.491 28.165 1.00 88.44 209 ALA A O 1
ATOM 1614 N N . CYS A 1 210 ? -17.035 -2.814 26.848 1.00 88.88 210 CYS A N 1
ATOM 1615 C CA . CYS A 1 210 ? -16.714 -3.431 25.557 1.00 88.88 210 CYS A CA 1
ATOM 1616 C C . CYS A 1 210 ? -15.700 -2.518 24.856 1.00 88.88 210 CYS A C 1
ATOM 1618 O O . CYS A 1 210 ? -15.948 -1.323 24.674 1.00 88.88 210 CYS A O 1
ATOM 1620 N N . THR A 1 211 ? -14.547 -3.076 24.495 1.00 90.06 211 THR A N 1
ATOM 1621 C CA . THR A 1 211 ? -13.511 -2.402 23.706 1.00 90.06 211 THR A CA 1
ATOM 1622 C C . THR A 1 211 ? -13.491 -3.016 22.319 1.00 90.06 211 THR A C 1
ATOM 1624 O O . THR A 1 211 ? -13.316 -4.228 22.174 1.00 90.06 211 THR A O 1
ATOM 1627 N N . ALA A 1 212 ? -13.648 -2.182 21.297 1.00 90.44 212 ALA A N 1
ATOM 1628 C CA . ALA A 1 212 ? -13.616 -2.590 19.902 1.00 90.44 212 ALA A CA 1
ATOM 1629 C C . ALA A 1 212 ? -12.548 -1.809 19.132 1.00 90.44 212 ALA A C 1
ATOM 1631 O O . ALA A 1 212 ? -12.319 -0.624 19.377 1.00 90.44 212 ALA A O 1
ATOM 1632 N N . GLU A 1 213 ? -11.914 -2.482 18.182 1.00 89.94 213 GLU A N 1
ATOM 1633 C CA . GLU A 1 213 ? -10.942 -1.908 17.258 1.00 89.94 213 GLU A CA 1
ATOM 1634 C C . GLU A 1 213 ? -11.488 -1.966 15.835 1.00 89.94 213 GLU A C 1
ATOM 1636 O O . GLU A 1 213 ? -12.149 -2.927 15.442 1.00 89.94 213 GLU A O 1
ATOM 1641 N N . GLY A 1 214 ? -11.209 -0.932 15.054 1.00 89.38 214 GLY A N 1
ATOM 1642 C CA . GLY A 1 214 ? -11.533 -0.882 13.639 1.00 89.38 214 GLY A CA 1
ATOM 1643 C C . GLY A 1 214 ? -11.045 0.416 13.016 1.00 89.38 214 GLY A C 1
ATOM 1644 O O . GLY A 1 214 ? -10.813 1.419 13.695 1.00 89.38 214 GLY A O 1
ATOM 1645 N N . LYS A 1 215 ? -10.882 0.396 11.698 1.00 89.56 215 LYS A N 1
ATOM 1646 C CA . LYS A 1 215 ? -10.553 1.586 10.918 1.00 89.56 215 LYS A CA 1
ATOM 1647 C C . LYS A 1 215 ? -11.480 1.613 9.699 1.00 89.56 215 LYS A C 1
ATOM 1649 O O . LYS A 1 215 ? -11.290 0.763 8.831 1.00 89.56 215 LYS A O 1
ATOM 1654 N N . PRO A 1 216 ? -12.454 2.543 9.639 1.00 90.19 216 PRO A N 1
ATOM 1655 C CA . PRO A 1 216 ? -12.716 3.624 10.604 1.00 90.19 216 PRO A CA 1
ATOM 1656 C C . PRO A 1 216 ? -13.123 3.118 11.999 1.00 90.19 216 PRO A C 1
ATOM 1658 O O . PRO A 1 216 ? -13.551 1.974 12.148 1.00 90.19 216 PRO A O 1
ATOM 1661 N N . VAL A 1 217 ? -12.962 3.973 13.019 1.00 88.38 217 VAL A N 1
ATOM 1662 C CA . VAL A 1 217 ? -13.286 3.634 14.417 1.00 88.38 217 VAL A CA 1
ATOM 1663 C C . VAL A 1 217 ? -14.747 3.173 14.494 1.00 88.38 217 VAL A C 1
ATOM 1665 O O . VAL A 1 217 ? -15.630 3.919 14.061 1.00 88.38 217 VAL A O 1
ATOM 1668 N N . PRO A 1 218 ? -15.026 1.962 15.010 1.00 89.00 218 PRO A N 1
ATOM 1669 C CA . PRO A 1 218 ? -16.376 1.426 14.996 1.00 89.00 218 PRO A CA 1
ATOM 1670 C C . PRO A 1 218 ? -17.264 2.140 16.015 1.00 89.00 218 PRO A C 1
ATOM 1672 O O . PRO A 1 218 ? -16.793 2.638 17.033 1.00 89.00 218 PRO A O 1
ATOM 1675 N N . LYS A 1 219 ? -18.575 2.150 15.767 1.00 86.94 219 LYS A N 1
ATOM 1676 C CA . LYS A 1 219 ? -19.575 2.544 16.763 1.00 86.94 219 LYS A CA 1
ATOM 1677 C C . LYS A 1 219 ? -20.048 1.292 17.496 1.00 86.94 219 LYS A C 1
ATOM 1679 O O . LYS A 1 219 ? -20.538 0.365 16.855 1.00 86.94 219 LYS A O 1
ATOM 1684 N N . ILE A 1 220 ? -19.904 1.269 18.820 1.00 87.75 220 ILE A N 1
ATOM 1685 C CA . ILE A 1 220 ? -20.427 0.181 19.654 1.00 87.75 220 ILE A CA 1
ATOM 1686 C C . ILE A 1 220 ? -21.931 0.395 19.874 1.00 87.75 220 ILE A C 1
ATOM 1688 O O . ILE A 1 220 ? -22.373 1.512 20.151 1.00 87.75 220 ILE A O 1
ATOM 1692 N N . THR A 1 221 ? -22.698 -0.687 19.738 1.00 85.94 221 THR A N 1
ATOM 1693 C CA . THR A 1 221 ? -24.137 -0.762 20.025 1.00 85.94 221 THR A CA 1
ATOM 1694 C C . THR A 1 221 ? -24.404 -1.913 20.986 1.00 85.94 221 THR A C 1
ATOM 1696 O O . THR A 1 221 ? -23.952 -3.037 20.748 1.00 85.94 221 THR A O 1
ATOM 1699 N N . TRP A 1 222 ? -25.152 -1.637 22.052 1.00 85.12 222 TRP A N 1
ATOM 1700 C CA . TRP A 1 222 ? -25.518 -2.616 23.074 1.00 85.12 222 TRP A CA 1
ATOM 1701 C C . TRP A 1 222 ? -26.958 -3.069 22.876 1.00 85.12 222 TRP A C 1
ATOM 1703 O O . TRP A 1 222 ? -27.854 -2.232 22.772 1.00 85.12 222 TRP A O 1
ATOM 1713 N N . LEU A 1 223 ? -27.179 -4.383 22.865 1.00 85.94 223 LEU A N 1
ATOM 1714 C CA . LEU A 1 223 ? -28.508 -4.978 22.764 1.00 85.94 223 LEU A CA 1
ATOM 1715 C C . LEU A 1 223 ? -28.885 -5.622 24.096 1.00 85.94 223 LEU A C 1
ATOM 1717 O O . LEU A 1 223 ? -28.142 -6.448 24.627 1.00 85.94 223 LEU A O 1
ATOM 1721 N N . GLY A 1 224 ? -30.041 -5.234 24.630 1.00 80.62 224 GLY A N 1
ATOM 1722 C CA . GLY A 1 224 ? -30.638 -5.878 25.793 1.00 80.62 224 GLY A CA 1
ATOM 1723 C C . GLY A 1 224 ? -31.214 -7.260 25.449 1.00 80.62 224 GLY A C 1
ATOM 1724 O O . GLY A 1 224 ? -31.304 -7.620 24.274 1.00 80.62 224 GLY A O 1
ATOM 1725 N N . PRO A 1 225 ? -31.680 -8.026 26.450 1.00 77.88 225 PRO A N 1
ATOM 1726 C CA . PRO A 1 225 ? -32.222 -9.376 26.247 1.00 77.88 225 PRO A CA 1
ATOM 1727 C C . PRO A 1 225 ? -33.398 -9.441 25.261 1.00 77.88 225 PRO A C 1
ATOM 1729 O O . PRO A 1 225 ? -33.567 -10.433 24.562 1.00 77.88 225 PRO A O 1
ATOM 1732 N N . ALA A 1 226 ? -34.193 -8.369 25.178 1.00 79.31 226 ALA A N 1
ATOM 1733 C CA . ALA A 1 226 ? -35.322 -8.241 24.256 1.00 79.31 226 ALA A CA 1
ATOM 1734 C C . ALA A 1 226 ? -34.933 -7.678 22.870 1.00 79.31 226 ALA A C 1
ATOM 1736 O O . ALA A 1 226 ? -35.808 -7.341 22.077 1.00 79.31 226 ALA A O 1
ATOM 1737 N N . GLY A 1 227 ? -33.636 -7.510 22.585 1.00 75.44 227 GLY A N 1
ATOM 1738 C CA . GLY A 1 227 ? -33.140 -6.895 21.349 1.00 75.44 227 GLY A CA 1
ATOM 1739 C C . GLY A 1 227 ? -33.288 -5.370 21.290 1.00 75.44 227 GLY A C 1
ATOM 1740 O O . GLY A 1 227 ? -32.979 -4.771 20.265 1.00 75.44 227 GLY A O 1
ATOM 1741 N N . SER A 1 228 ? -33.739 -4.725 22.369 1.00 77.56 228 SER A N 1
ATOM 1742 C CA . SER A 1 228 ? -33.815 -3.265 22.474 1.00 77.56 228 SER A CA 1
ATOM 1743 C C . SER A 1 228 ? -32.429 -2.649 22.678 1.00 77.56 228 SER A C 1
ATOM 1745 O O . SER A 1 228 ? -31.648 -3.154 23.490 1.00 77.56 228 SER A O 1
ATOM 1747 N N . GLU A 1 229 ? -32.137 -1.538 22.000 1.00 78.50 229 GLU A N 1
ATOM 1748 C CA . GLU A 1 229 ? -30.894 -0.790 22.218 1.00 78.50 229 GLU A CA 1
ATOM 1749 C C . GLU A 1 229 ? -30.824 -0.224 23.644 1.00 78.50 229 GLU A C 1
ATOM 1751 O O . GLU A 1 229 ? -31.795 0.340 24.155 1.00 78.50 229 GLU A O 1
ATOM 1756 N N . VAL A 1 230 ? -29.669 -0.381 24.294 1.00 80.44 230 VAL A N 1
ATOM 1757 C CA . VAL A 1 230 ? -29.436 0.102 25.664 1.00 80.44 230 VAL A CA 1
ATOM 1758 C C . VAL A 1 230 ? -28.720 1.451 25.641 1.00 80.44 230 VAL A C 1
ATOM 1760 O O . VAL A 1 230 ? -27.754 1.646 24.900 1.00 80.44 230 VAL A O 1
ATOM 1763 N N . VAL A 1 231 ? -29.175 2.381 26.487 1.00 70.81 231 VAL A N 1
ATOM 1764 C CA . VAL A 1 231 ? -28.552 3.701 26.648 1.00 70.81 231 VAL A CA 1
ATOM 1765 C C . VAL A 1 231 ? -27.171 3.553 27.289 1.00 70.81 231 VAL A C 1
ATOM 1767 O O . VAL A 1 231 ? -27.017 2.967 28.360 1.00 70.81 231 VAL A O 1
ATOM 1770 N N . VAL A 1 232 ? -26.159 4.097 26.617 1.00 73.50 232 VAL A N 1
ATOM 1771 C CA . VAL A 1 232 ? -24.748 3.985 27.006 1.00 73.50 232 VAL A CA 1
ATOM 1772 C C . VAL A 1 232 ? -24.409 5.014 28.083 1.00 73.50 232 VAL A C 1
ATOM 1774 O O . VAL A 1 232 ? -24.819 6.169 27.976 1.00 73.50 232 VAL A O 1
ATOM 1777 N N . SER A 1 233 ? -23.644 4.619 29.106 1.00 60.47 233 SER A N 1
ATOM 1778 C CA . SER A 1 233 ? -23.288 5.509 30.219 1.00 60.47 233 SER A CA 1
ATOM 1779 C C . SER A 1 233 ? -21.981 6.272 29.990 1.00 60.47 233 SER A C 1
ATOM 1781 O O . SER A 1 233 ? -21.868 7.412 30.438 1.00 60.47 233 SER A O 1
ATOM 1783 N N . GLN A 1 234 ? -20.997 5.685 29.292 1.00 64.31 234 GLN A N 1
ATOM 1784 C CA . GLN A 1 234 ? -19.711 6.329 28.986 1.00 64.31 234 GLN A CA 1
ATOM 1785 C C . GLN A 1 234 ? -19.143 5.870 27.637 1.00 64.31 234 GLN A C 1
ATOM 1787 O O . GLN A 1 234 ? -19.160 4.679 27.321 1.00 64.31 234 GLN A O 1
ATOM 1792 N N . ASN A 1 235 ? -18.600 6.817 26.864 1.00 70.94 235 ASN A N 1
ATOM 1793 C CA . ASN A 1 235 ? -17.882 6.567 25.616 1.00 70.94 235 ASN A CA 1
ATOM 1794 C C . ASN A 1 235 ? -16.493 7.201 25.710 1.00 70.94 235 ASN A C 1
ATOM 1796 O O . ASN A 1 235 ? -16.383 8.409 25.923 1.00 70.94 235 ASN A O 1
ATOM 1800 N N . SER A 1 236 ? -15.445 6.400 25.554 1.00 65.62 236 SER A N 1
ATOM 1801 C CA . SER A 1 236 ? -14.078 6.891 25.462 1.00 65.62 236 SER A CA 1
ATOM 1802 C C . SER A 1 236 ? -13.466 6.506 24.122 1.00 65.62 236 SER A C 1
ATOM 1804 O O . SER A 1 236 ? -13.516 5.357 23.668 1.00 65.62 236 SER A O 1
ATOM 1806 N N . THR A 1 237 ? -12.866 7.501 23.472 1.00 67.25 237 THR A N 1
ATOM 1807 C CA . THR A 1 237 ? -11.977 7.266 22.338 1.00 67.25 237 THR A CA 1
ATOM 1808 C C . THR A 1 237 ? -10.687 6.686 22.906 1.00 67.25 237 THR A C 1
ATOM 1810 O O . THR A 1 237 ? -10.017 7.333 23.711 1.00 67.25 237 THR A O 1
ATOM 1813 N N . GLY A 1 238 ? -10.387 5.438 22.554 1.00 62.12 238 GLY A N 1
ATOM 1814 C CA . GLY A 1 238 ? -9.145 4.780 22.944 1.00 62.12 238 GLY A CA 1
ATOM 1815 C C . GLY A 1 238 ? -7.951 5.313 22.140 1.00 62.12 238 GLY A C 1
ATOM 1816 O O . GLY A 1 238 ? -8.062 6.345 21.470 1.00 62.12 238 GLY A O 1
ATOM 1817 N N . PRO A 1 239 ? -6.800 4.615 22.160 1.00 68.25 239 PRO A N 1
ATOM 1818 C CA . PRO A 1 239 ? -5.724 4.877 21.205 1.00 68.25 239 PRO A CA 1
ATOM 1819 C C . PRO A 1 239 ? -6.239 4.799 19.756 1.00 68.25 239 PRO A C 1
ATOM 1821 O O . PRO A 1 239 ? -7.334 4.296 19.497 1.00 68.25 239 PRO A O 1
ATOM 1824 N N . GLN A 1 240 ? -5.454 5.323 1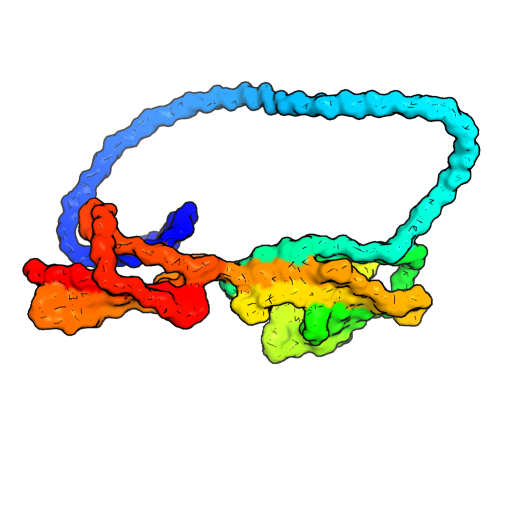8.808 1.00 72.31 240 GLN A N 1
ATOM 1825 C CA . GLN A 1 240 ? -5.831 5.405 17.393 1.00 72.31 240 GLN A CA 1
ATOM 1826 C C . GLN A 1 240 ? -6.455 4.072 16.925 1.00 72.31 240 GLN A C 1
ATOM 1828 O O . GLN A 1 240 ? -5.842 3.021 17.095 1.00 72.31 240 GLN A O 1
ATOM 1833 N N . TYR A 1 241 ? -7.678 4.130 16.375 1.00 81.69 241 TYR A N 1
ATOM 1834 C CA . TYR A 1 241 ? -8.478 2.985 15.885 1.00 81.69 241 TYR A CA 1
ATOM 1835 C C . TYR A 1 241 ? -9.271 2.174 16.931 1.00 81.69 241 TYR A C 1
ATOM 1837 O O . TYR A 1 241 ? -9.909 1.188 16.563 1.00 81.69 241 TYR A O 1
ATOM 1845 N N . GLN A 1 242 ? -9.306 2.587 18.204 1.00 88.12 242 GLN A N 1
ATOM 1846 C CA . GLN A 1 242 ? -10.076 1.911 19.256 1.00 88.12 242 GLN A CA 1
ATOM 1847 C C . GLN A 1 242 ? -11.181 2.788 19.855 1.00 88.12 242 GLN A C 1
ATOM 1849 O O . GLN A 1 242 ? -11.023 3.992 20.062 1.00 88.12 242 GLN A O 1
ATOM 1854 N N . THR A 1 243 ? -12.299 2.160 20.206 1.00 87.31 243 THR A N 1
ATOM 1855 C CA . THR A 1 243 ? -13.363 2.751 21.024 1.00 87.31 243 THR A CA 1
ATOM 1856 C C . THR A 1 243 ? -13.656 1.839 22.207 1.00 87.31 243 THR A C 1
ATOM 1858 O O . THR A 1 243 ? -13.597 0.612 22.096 1.00 87.31 243 THR A O 1
ATOM 1861 N N . THR A 1 244 ? -13.942 2.431 23.362 1.00 87.00 244 THR A N 1
ATOM 1862 C CA . THR A 1 244 ? -14.452 1.701 24.521 1.00 87.00 244 THR A CA 1
ATOM 1863 C C . THR A 1 244 ? -15.756 2.337 24.970 1.00 87.00 244 THR A C 1
ATOM 1865 O O . THR A 1 244 ? -15.835 3.548 25.168 1.00 87.00 244 THR A O 1
ATOM 1868 N N . GLN A 1 245 ? -16.781 1.510 25.152 1.00 86.94 245 GLN A N 1
ATOM 1869 C CA . GLN A 1 245 ? -18.046 1.930 25.745 1.00 86.94 245 GLN A CA 1
ATOM 1870 C C . GLN A 1 245 ? -18.374 1.104 26.974 1.00 86.94 245 GLN A C 1
ATOM 1872 O O . GLN A 1 245 ? -17.991 -0.063 27.073 1.00 86.94 245 GLN A O 1
ATOM 1877 N N . GLN A 1 246 ? -19.111 1.723 27.894 1.00 86.50 246 GLN A N 1
ATOM 1878 C CA . GLN A 1 246 ? -19.586 1.082 29.112 1.00 86.50 246 GLN A CA 1
ATOM 1879 C C . GLN A 1 246 ? -21.100 1.229 29.268 1.00 86.50 246 GLN A C 1
ATOM 1881 O O . GLN A 1 246 ? -21.674 2.267 28.929 1.00 86.50 246 GLN A O 1
ATOM 1886 N N . VAL A 1 247 ? -21.729 0.190 29.817 1.00 86.62 247 VAL A N 1
ATOM 1887 C CA . VAL A 1 247 ? -23.147 0.156 30.201 1.00 86.62 247 VAL A CA 1
ATOM 1888 C C . VAL A 1 247 ? -23.263 -0.386 31.623 1.00 86.62 247 VAL A C 1
ATOM 1890 O O . VAL A 1 247 ? -22.574 -1.337 31.990 1.00 86.62 247 VAL A O 1
ATOM 1893 N N . ALA A 1 248 ? -24.127 0.225 32.436 1.00 80.81 248 ALA A N 1
ATOM 1894 C CA . ALA A 1 248 ? -24.477 -0.288 33.758 1.00 80.81 248 ALA A CA 1
ATOM 1895 C C . ALA A 1 248 ? -25.684 -1.229 33.650 1.00 80.81 248 ALA A C 1
ATOM 1897 O O . ALA A 1 248 ? -26.690 -0.890 33.031 1.00 80.81 248 ALA A O 1
ATOM 1898 N N . VAL A 1 249 ? -25.581 -2.400 34.272 1.00 77.81 249 VAL A N 1
ATOM 1899 C CA . VAL A 1 249 ? -26.621 -3.429 34.327 1.00 77.81 249 VAL A CA 1
ATOM 1900 C C . VAL A 1 249 ? -27.004 -3.636 35.789 1.00 77.81 249 VAL A C 1
ATOM 1902 O O . VAL A 1 249 ? -26.152 -3.947 36.625 1.00 77.81 249 VAL A O 1
ATOM 1905 N N . SER A 1 250 ? -28.278 -3.432 36.120 1.00 69.31 250 SER A N 1
ATOM 1906 C CA . SER A 1 250 ? -28.801 -3.680 37.465 1.00 69.31 250 SER A CA 1
ATOM 1907 C C . SER A 1 250 ? -28.773 -5.175 37.790 1.00 69.31 250 SER A C 1
ATOM 1909 O O . SER A 1 250 ? -29.077 -6.007 36.935 1.00 69.31 250 SER A O 1
ATOM 1911 N N . ARG A 1 251 ? -28.421 -5.524 39.032 1.00 61.09 251 ARG A N 1
ATOM 1912 C CA . ARG A 1 251 ? -28.645 -6.878 39.550 1.00 61.09 251 ARG A CA 1
ATOM 1913 C C . ARG A 1 251 ? -30.131 -6.996 39.890 1.00 61.09 251 ARG A C 1
ATOM 1915 O O . ARG A 1 251 ? -30.575 -6.299 40.798 1.00 61.09 251 ARG A O 1
ATOM 1922 N N . ASN A 1 252 ? -30.870 -7.807 39.137 1.00 53.59 252 ASN A N 1
ATOM 1923 C CA . ASN A 1 252 ? -32.182 -8.289 39.575 1.00 53.59 252 ASN A CA 1
ATOM 1924 C C . ASN A 1 252 ? -32.003 -9.424 40.580 1.00 53.59 252 ASN A C 1
ATOM 1926 O O . ASN A 1 252 ? -31.054 -10.219 40.384 1.00 53.59 252 ASN A O 1
#

InterPro domains:
  IPR003599 Immunoglobulin domain subtype [SM00409] (74-189)
  IPR007110 Immunoglobulin-like domain [PS50835] (67-168)
  IPR013106 Immunoglobulin V-set domain [PF07686] (73-188)
  IPR013783 Immunoglobulin-like fold [G3DSA:2.60.40.10] (64-195)
  IPR013783 Immunoglobulin-like fold [G3DSA:2.60.40.10] (196-252)
  IPR036179 Immunoglobulin-like domain superfamily [SSF48726] (70-192)
  IPR042836 Sialic acid-binding Ig-like lectin 15 [PTHR46942] (63-248)

Mean predicted aligned error: 16.53 Å

pLDDT: mean 70.03, std 24.62, range [22.11, 97.19]

Nearest PDB structures (foldseek):
  6d4a-assembly1_A  TM=7.262E-01  e=9.206E-08  Homo sapiens
  5fdy-assembly2_B  TM=6.801E-01  e=6.145E-07  Homo sapiens
  7xmg-assembly1_F  TM=7.523E-01  e=4.102E-06  Homo sapiens
  4fs0-assembly1_A  TM=5.367E-01  e=2.876E-07  Mus musculus
  2n7b-assembly1_A  TM=5.755E-01  e=2.518E-06  Homo sapiens

Organism: Chelydra serpentina (NCBI:txid8475)

Radius of gyration: 29.11 Å; Cα contacts (8 Å, |Δi|>4): 444; chains: 1; bounding box: 66×53×92 Å